Protein AF-A0A7Y6PXL8-F1 (afdb_monomer)

Secondary structure (DSSP, 8-state):
-------------PPP--EEEEGGG--S-S-GGGTT-HHHHHHHHT-EETTEES-SEEEEEEEEETTTTEEEE-S-TTS----BHHHHHHHHHHHHHH-S--STTSSEEEEEEEE-SBSSSSTT-B--HHHHHHHHHHHHHHHHHHHHHHHHHT-EEEEEEEES-HHHHHHHHTSHHHHTTTT-TTEEEEEEEEE-TTTSS----GGG--S--SEEEE-GGG--HHHHHHHHHTTPEEEEEESS--HHHHHHHHHH--SEEEES-HHHHHHHHT-

Mean predicted aligned error: 4.85 Å

Solvent-accessible surface area (backbone atoms only — not comparable to full-atom values): 14747 Å² total; per-residue (Å²): 140,83,86,82,80,80,78,78,78,79,76,67,81,76,72,62,74,46,44,38,27,20,29,43,24,18,34,82,49,75,48,79,95,46,40,40,33,68,74,36,34,56,53,37,73,67,35,62,51,98,87,37,33,50,33,24,28,36,28,43,33,35,25,37,38,58,91,76,74,42,56,21,21,23,83,61,82,93,58,73,78,82,45,36,30,54,59,54,24,41,56,54,8,51,50,35,49,72,41,97,60,70,15,52,82,73,68,47,34,36,37,36,40,33,46,52,60,40,26,48,84,69,83,83,39,63,62,52,76,68,51,34,48,53,44,30,51,50,56,50,48,26,49,53,41,32,51,53,15,22,56,71,58,69,45,36,36,36,44,32,41,32,29,51,32,43,69,45,59,50,40,31,66,68,35,74,70,50,66,69,49,79,78,43,92,52,51,46,77,39,36,25,42,34,47,48,72,82,89,40,100,62,56,53,55,78,85,61,45,90,52,87,57,45,26,39,34,35,38,56,95,71,67,43,71,69,55,51,56,50,39,52,73,71,64,31,43,37,31,37,43,39,65,66,84,44,72,64,44,50,51,35,41,68,72,64,53,34,57,29,35,32,18,10,47,42,66,61,51,49,57,60,58,79,105

Nearest PDB structures (foldseek):
  5dez-assembly2_B  TM=4.667E-01  e=6.952E-01  Autographa californica nucleopolyhedrovirus
  5ibx-assembly2_B  TM=3.515E-01  e=2.314E-01  Streptococcus pneumoniae D39
  2x2g-assembly1_A  TM=3.869E-01  e=4.978E+00  Trypanosoma brucei brucei
  3qst-assembly1_A-2  TM=4.341E-01  e=7.465E+00  Trichomonas vaginalis
  4o53-assembly1_A-2  TM=3.051E-01  e=5.275E+00  Trichomonas vaginalis

Structure (mmCIF, N/CA/C/O backbone):
data_AF-A0A7Y6PXL8-F1
#
_entry.id   AF-A0A7Y6PXL8-F1
#
loop_
_atom_site.group_PDB
_atom_site.id
_atom_site.type_symbol
_atom_site.label_atom_id
_atom_site.label_alt_id
_atom_site.label_comp_id
_atom_site.label_asym_id
_atom_site.label_entity_id
_atom_site.label_seq_id
_atom_site.pdbx_PDB_ins_code
_atom_site.Cartn_x
_atom_site.Cartn_y
_atom_site.Cartn_z
_atom_site.occupancy
_atom_site.B_iso_or_equiv
_atom_site.auth_seq_id
_atom_site.auth_comp_id
_atom_site.auth_asym_id
_atom_site.auth_atom_id
_atom_site.pdbx_PDB_model_num
ATOM 1 N N . MET A 1 1 ? -62.006 5.606 10.809 1.00 40.75 1 MET A N 1
ATOM 2 C CA . MET A 1 1 ? -60.855 6.513 10.615 1.00 40.75 1 MET A CA 1
ATOM 3 C C . MET A 1 1 ? -59.584 5.711 10.841 1.00 40.75 1 MET A C 1
ATOM 5 O O . MET A 1 1 ? -59.347 5.295 11.965 1.00 40.75 1 MET A O 1
ATOM 9 N N . ARG A 1 2 ? -58.829 5.404 9.782 1.00 44.31 2 ARG A N 1
ATOM 10 C CA . ARG A 1 2 ? -57.488 4.805 9.874 1.00 44.31 2 ARG A CA 1
ATOM 11 C C . ARG A 1 2 ? -56.507 5.860 9.379 1.00 44.31 2 ARG A C 1
ATOM 13 O O . ARG A 1 2 ? -56.594 6.262 8.225 1.00 44.31 2 ARG A O 1
ATOM 20 N N . ALA A 1 3 ? -55.660 6.350 10.276 1.00 50.03 3 ALA A N 1
ATOM 21 C CA . ALA A 1 3 ? -54.567 7.243 9.935 1.00 50.03 3 ALA A CA 1
ATOM 22 C C . ALA A 1 3 ? -53.412 6.386 9.405 1.00 50.03 3 ALA A C 1
ATOM 24 O O . ALA A 1 3 ? -52.816 5.618 10.157 1.00 50.03 3 ALA A O 1
ATOM 25 N N . SER A 1 4 ? -53.141 6.480 8.105 1.00 54.88 4 SER A N 1
ATOM 26 C CA . SER A 1 4 ? -51.911 5.959 7.517 1.00 54.88 4 SER A CA 1
ATOM 27 C C . SER A 1 4 ? -50.788 6.933 7.857 1.00 54.88 4 SER A C 1
ATOM 29 O O . SER A 1 4 ? -50.752 8.046 7.337 1.00 54.88 4 SER A O 1
ATOM 31 N N . ILE A 1 5 ? -49.905 6.533 8.768 1.00 56.75 5 ILE A N 1
ATOM 32 C CA . ILE A 1 5 ? -48.665 7.250 9.059 1.00 56.75 5 ILE A CA 1
ATOM 33 C C . ILE A 1 5 ? -47.706 6.943 7.905 1.00 56.75 5 ILE A C 1
ATOM 35 O O . ILE A 1 5 ? -47.228 5.818 7.774 1.00 56.75 5 ILE A O 1
ATOM 39 N N . LEU A 1 6 ? -47.477 7.931 7.038 1.00 59.47 6 LEU A N 1
ATOM 40 C CA . LEU A 1 6 ? -46.379 7.915 6.077 1.00 59.47 6 LEU A CA 1
ATOM 41 C C . LEU A 1 6 ? -45.072 8.032 6.878 1.00 59.47 6 LEU A C 1
ATOM 43 O O . LEU A 1 6 ? -44.741 9.111 7.366 1.00 59.47 6 LEU A O 1
ATOM 47 N N . LEU A 1 7 ? -44.340 6.929 7.037 1.00 59.72 7 LEU A N 1
ATOM 48 C CA . LEU A 1 7 ? -42.925 6.992 7.392 1.00 59.72 7 LEU A CA 1
ATOM 49 C C . LEU A 1 7 ? -42.174 7.509 6.160 1.00 59.72 7 LEU A C 1
ATOM 51 O O . LEU A 1 7 ? -41.884 6.755 5.235 1.00 59.72 7 LEU A O 1
ATOM 55 N N . LEU A 1 8 ? -41.890 8.812 6.138 1.00 58.38 8 LEU A N 1
ATOM 56 C CA . LEU A 1 8 ? -40.797 9.342 5.334 1.00 58.38 8 LEU A CA 1
ATOM 57 C C . LEU A 1 8 ? -39.509 8.751 5.908 1.00 58.38 8 LEU A C 1
ATOM 59 O O . LEU A 1 8 ? -39.010 9.214 6.932 1.00 58.38 8 LEU A O 1
ATOM 63 N N . ALA A 1 9 ? -39.010 7.693 5.273 1.00 59.28 9 ALA A N 1
ATOM 64 C CA . ALA A 1 9 ? -37.637 7.265 5.450 1.00 59.28 9 ALA A CA 1
ATOM 65 C C . ALA A 1 9 ? -36.755 8.418 4.961 1.00 59.28 9 ALA A C 1
ATOM 67 O O . ALA A 1 9 ? -36.614 8.645 3.760 1.00 59.28 9 ALA A O 1
ATOM 68 N N . LEU A 1 10 ? -36.233 9.195 5.908 1.00 55.53 10 LEU A N 1
ATOM 69 C CA . LEU A 1 10 ? -35.081 10.051 5.686 1.00 55.53 10 LEU A CA 1
ATOM 70 C C . LEU A 1 10 ? -33.924 9.103 5.377 1.00 55.53 10 LEU A C 1
ATOM 72 O O . LEU A 1 10 ? -33.233 8.649 6.283 1.00 55.53 10 LEU A O 1
ATOM 76 N N . VAL A 1 11 ? -33.774 8.744 4.104 1.00 57.66 11 VAL A N 1
ATOM 77 C CA . VAL A 1 11 ? -32.527 8.179 3.601 1.00 57.66 11 VAL A CA 1
ATOM 78 C C . VAL A 1 11 ? -31.545 9.340 3.667 1.00 57.66 11 VAL A C 1
ATOM 80 O O . VAL A 1 11 ? -31.459 10.150 2.747 1.00 57.66 11 VAL A O 1
ATOM 83 N N . ALA A 1 12 ? -30.923 9.520 4.831 1.00 61.91 12 ALA A N 1
ATOM 84 C CA . ALA A 1 12 ? -29.717 10.315 4.907 1.00 61.91 12 ALA A CA 1
ATOM 85 C C . ALA A 1 12 ? -28.747 9.647 3.932 1.00 61.91 12 ALA A C 1
ATOM 87 O O . ALA A 1 12 ? -28.533 8.440 4.033 1.00 61.91 12 ALA A O 1
ATOM 88 N N . CYS A 1 13 ? -28.259 10.387 2.937 1.00 73.06 13 CYS A N 1
ATOM 89 C CA . CYS A 1 13 ? -27.145 9.900 2.140 1.00 73.06 13 CYS A CA 1
ATOM 90 C C . CYS A 1 13 ? -26.006 9.649 3.127 1.00 73.06 13 CYS A C 1
ATOM 92 O O . CYS A 1 13 ? -25.482 10.602 3.706 1.00 73.06 13 CYS A O 1
ATOM 94 N N . GLU A 1 14 ? -25.706 8.379 3.395 1.00 83.44 14 GLU A N 1
ATOM 95 C CA . GLU A 1 14 ? -24.529 8.024 4.172 1.00 83.44 14 GLU A CA 1
ATOM 96 C C . GLU A 1 14 ? -23.317 8.486 3.366 1.00 83.44 14 GLU A C 1
ATOM 98 O O . GLU A 1 14 ? -23.201 8.199 2.174 1.00 83.44 14 GLU A O 1
ATOM 103 N N . ARG A 1 15 ? -22.461 9.291 3.998 1.00 87.69 15 ARG A N 1
ATOM 104 C CA . ARG A 1 15 ? -21.201 9.719 3.394 1.00 87.69 15 ARG A CA 1
ATOM 105 C C . ARG A 1 15 ? -20.333 8.477 3.140 1.00 87.69 15 ARG A C 1
ATOM 107 O O . ARG A 1 15 ? -20.367 7.556 3.961 1.00 87.69 15 ARG A O 1
ATOM 114 N N . PRO A 1 16 ? -19.518 8.453 2.070 1.00 93.06 16 PRO A N 1
ATOM 115 C CA . PRO A 1 16 ? -18.533 7.397 1.884 1.00 93.06 16 PRO A CA 1
ATOM 116 C C . PRO A 1 16 ? -17.623 7.260 3.107 1.00 93.06 16 PRO A C 1
ATOM 118 O O . PRO A 1 16 ? -17.138 8.250 3.653 1.00 93.06 16 PRO A O 1
ATOM 121 N N . SER A 1 17 ? -17.375 6.023 3.524 1.00 96.00 17 SER A N 1
ATOM 122 C CA . SER A 1 17 ? -16.522 5.704 4.671 1.00 96.00 17 SER A CA 1
ATOM 123 C C . SER A 1 17 ? -15.354 4.814 4.228 1.00 96.00 17 SER A C 1
ATOM 125 O O . SER A 1 17 ? -15.309 3.640 4.618 1.00 96.00 17 SER A O 1
ATOM 127 N N . PRO A 1 18 ? -14.420 5.337 3.405 1.00 98.06 18 PRO A N 1
ATOM 128 C CA . PRO A 1 18 ? -13.263 4.571 2.957 1.00 98.06 18 PRO A CA 1
ATOM 129 C C . PRO A 1 18 ? -12.406 4.113 4.142 1.00 98.06 18 PRO A C 1
ATOM 131 O O . PRO A 1 18 ? -12.369 4.750 5.203 1.00 98.06 18 PRO A O 1
ATOM 134 N N . ARG A 1 19 ? -11.674 3.015 3.952 1.00 98.62 19 ARG A N 1
ATOM 135 C CA . ARG A 1 19 ? -10.604 2.610 4.870 1.00 98.62 19 ARG A CA 1
ATOM 136 C C . ARG A 1 19 ? -9.454 3.609 4.761 1.00 98.62 19 ARG A C 1
ATOM 138 O O . ARG A 1 19 ? -9.035 3.944 3.657 1.00 98.62 19 ARG A O 1
ATOM 145 N N . VAL A 1 20 ? -8.952 4.082 5.899 1.00 98.62 20 VAL A N 1
ATOM 146 C CA . VAL A 1 20 ? -7.865 5.072 5.946 1.00 98.62 20 VAL A CA 1
ATOM 147 C C . VAL A 1 20 ? -6.536 4.341 6.048 1.00 98.62 20 VAL A C 1
ATOM 149 O O . VAL A 1 20 ? -6.223 3.774 7.096 1.00 98.62 20 VAL A O 1
ATOM 152 N N . ILE A 1 21 ? -5.764 4.352 4.970 1.00 98.75 21 ILE A N 1
ATOM 153 C CA . ILE A 1 21 ? -4.449 3.724 4.886 1.00 98.75 21 ILE A CA 1
ATOM 154 C C . ILE A 1 21 ? -3.377 4.795 5.039 1.00 98.75 21 ILE A C 1
ATOM 156 O O . ILE A 1 21 ? -3.484 5.891 4.485 1.00 98.75 21 ILE A O 1
ATOM 160 N N . CYS A 1 22 ? -2.356 4.481 5.827 1.00 98.56 22 CYS A N 1
ATOM 161 C CA . CYS A 1 22 ? -1.250 5.389 6.034 1.00 98.56 22 CYS A CA 1
ATOM 162 C C . CYS A 1 22 ? -0.277 5.376 4.860 1.00 98.56 22 CYS A C 1
ATOM 164 O O . CYS A 1 22 ? 0.444 4.396 4.712 1.00 98.56 22 CYS A O 1
ATOM 166 N N . HIS A 1 23 ? -0.277 6.443 4.063 1.00 97.88 23 HIS A N 1
ATOM 167 C CA . HIS A 1 23 ? 0.560 6.573 2.866 1.00 97.88 23 HIS A CA 1
ATOM 168 C C . HIS A 1 23 ? 2.029 6.789 3.246 1.00 97.88 23 HIS A C 1
ATOM 170 O O . HIS A 1 23 ? 2.303 7.558 4.179 1.00 97.88 23 HIS A O 1
ATOM 176 N N . ASN A 1 24 ? 2.943 6.084 2.576 1.00 96.38 24 ASN A N 1
ATOM 177 C CA . ASN A 1 24 ? 4.400 6.109 2.799 1.00 96.38 24 ASN A CA 1
ATOM 178 C C . ASN A 1 24 ? 4.809 5.988 4.283 1.00 96.38 24 ASN A C 1
ATOM 180 O O . ASN A 1 24 ? 5.693 6.695 4.784 1.00 96.38 24 ASN A O 1
ATOM 184 N N . ALA A 1 25 ? 4.061 5.181 5.045 1.00 97.19 25 ALA A N 1
ATOM 185 C CA . ALA A 1 25 ? 4.168 5.055 6.500 1.00 97.19 25 ALA A CA 1
ATOM 186 C C . ALA A 1 25 ? 4.083 6.369 7.319 1.00 97.19 25 ALA A C 1
ATOM 188 O O . ALA A 1 25 ? 4.393 6.376 8.517 1.00 97.19 25 ALA A O 1
ATOM 189 N N . ASN A 1 26 ? 3.622 7.476 6.730 1.00 97.12 26 ASN A N 1
ATOM 190 C CA . ASN A 1 26 ? 3.704 8.814 7.311 1.00 97.12 26 ASN A CA 1
ATOM 191 C C . ASN A 1 26 ? 2.346 9.516 7.417 1.00 97.12 26 ASN A C 1
ATOM 193 O O . ASN A 1 26 ? 1.992 10.372 6.618 1.00 97.12 26 ASN A O 1
ATOM 197 N N . CYS A 1 27 ? 1.620 9.244 8.501 1.00 96.94 27 CYS A N 1
ATOM 198 C CA . CYS A 1 27 ? 0.329 9.869 8.823 1.00 96.94 27 CYS A CA 1
ATOM 199 C C . CYS A 1 27 ? 0.427 11.041 9.795 1.00 96.94 27 CYS A C 1
ATOM 201 O O . CYS A 1 27 ? -0.582 11.486 10.360 1.00 96.94 27 CYS A O 1
ATOM 203 N N . ILE A 1 28 ? 1.650 11.479 10.074 1.00 93.81 28 ILE A N 1
ATOM 204 C CA . ILE A 1 28 ? 1.922 12.512 11.068 1.00 93.81 28 ILE A CA 1
ATOM 205 C C . ILE A 1 28 ? 1.837 13.886 10.425 1.00 93.81 28 ILE A C 1
ATOM 207 O O . ILE A 1 28 ? 1.263 14.807 11.013 1.00 93.81 28 ILE A O 1
ATOM 211 N N . ALA A 1 29 ? 2.409 14.020 9.230 1.00 89.25 29 ALA A N 1
ATOM 212 C CA . ALA A 1 29 ? 2.390 15.245 8.453 1.00 89.25 29 ALA A CA 1
ATOM 213 C C . ALA A 1 29 ? 2.694 14.958 6.973 1.00 89.25 29 ALA A C 1
ATOM 215 O O . ALA A 1 29 ? 3.493 14.069 6.690 1.00 89.25 29 ALA A O 1
ATOM 216 N N . PRO A 1 30 ? 2.162 15.762 6.038 1.00 90.12 30 PRO A N 1
ATOM 217 C CA . PRO A 1 30 ? 2.492 15.660 4.618 1.00 90.12 30 PRO A CA 1
ATOM 218 C C . PRO A 1 30 ? 3.892 16.242 4.344 1.00 90.12 30 PRO A C 1
ATOM 220 O O . PRO A 1 30 ? 4.034 17.401 3.951 1.00 90.12 30 PRO A O 1
ATOM 223 N N . SER A 1 31 ? 4.941 15.465 4.623 1.00 91.25 31 SER A N 1
ATOM 224 C CA . SER A 1 31 ? 6.356 15.850 4.480 1.00 91.25 31 SER A CA 1
ATOM 225 C C . SER A 1 31 ? 7.148 14.678 3.916 1.00 91.25 31 SER A C 1
ATOM 227 O O . SER A 1 31 ? 7.326 13.686 4.613 1.00 91.25 31 SER A O 1
ATOM 229 N N . ALA A 1 32 ? 7.616 14.807 2.673 1.00 89.19 32 ALA A N 1
ATOM 230 C CA . ALA A 1 32 ? 8.260 13.717 1.939 1.00 89.19 32 ALA A CA 1
ATOM 231 C C . ALA A 1 32 ? 9.583 13.304 2.598 1.00 89.19 32 ALA A C 1
ATOM 233 O O . ALA A 1 32 ? 9.953 12.141 2.612 1.00 89.19 32 ALA A O 1
ATOM 234 N N . GLU A 1 33 ? 10.240 14.239 3.288 1.00 89.94 33 GLU A N 1
ATOM 235 C CA . GLU A 1 33 ? 11.486 13.999 4.020 1.00 89.94 33 GLU A CA 1
ATOM 236 C C . GLU A 1 33 ? 11.328 13.039 5.213 1.00 89.94 33 GLU A C 1
ATOM 238 O O . GLU A 1 33 ? 12.308 12.689 5.875 1.00 89.94 33 GLU A O 1
ATOM 243 N N . ARG A 1 34 ? 10.085 12.689 5.556 1.00 90.81 34 ARG A N 1
ATOM 244 C CA . ARG A 1 34 ? 9.724 11.797 6.662 1.00 90.81 34 ARG A CA 1
ATOM 245 C C . ARG A 1 34 ? 9.212 10.440 6.191 1.00 90.81 34 ARG A C 1
ATOM 247 O O . ARG A 1 34 ? 9.089 9.546 7.037 1.00 90.81 34 ARG A O 1
ATOM 254 N N . ASP A 1 35 ? 8.894 10.327 4.909 1.00 93.69 35 ASP A N 1
ATOM 255 C CA . ASP A 1 35 ? 8.328 9.131 4.303 1.00 93.69 35 ASP A CA 1
ATOM 256 C C . ASP A 1 35 ? 9.281 7.943 4.478 1.00 93.69 35 ASP A C 1
ATOM 258 O O . ASP A 1 35 ? 10.503 8.101 4.543 1.00 93.69 35 ASP A O 1
ATOM 262 N N . ASP A 1 36 ? 8.691 6.766 4.681 1.00 93.75 36 ASP A N 1
ATOM 263 C CA . ASP A 1 36 ? 9.377 5.481 4.857 1.00 93.75 36 ASP A CA 1
ATOM 264 C C . ASP A 1 36 ? 10.569 5.488 5.820 1.00 93.75 36 ASP A C 1
ATOM 266 O O . ASP A 1 36 ? 11.631 4.910 5.583 1.00 93.75 36 ASP A O 1
ATOM 270 N N . SER A 1 37 ? 10.379 6.109 6.982 1.00 95.31 37 SER A N 1
ATOM 271 C CA . SER A 1 37 ? 11.336 6.028 8.082 1.00 95.31 37 SER A CA 1
ATOM 272 C C . SER A 1 37 ? 10.748 5.272 9.270 1.00 95.31 37 SER A C 1
ATOM 274 O O . SER A 1 37 ? 9.589 5.458 9.641 1.00 95.31 37 SER A O 1
ATOM 276 N N . LEU A 1 38 ? 11.558 4.424 9.915 1.00 96.44 38 LEU A N 1
ATOM 277 C CA . LEU A 1 38 ? 11.100 3.614 11.055 1.00 96.44 38 LEU A CA 1
ATOM 278 C C . LEU A 1 38 ? 10.485 4.451 12.194 1.00 96.44 38 LEU A C 1
ATOM 280 O O . LEU A 1 38 ? 9.422 4.071 12.683 1.00 96.44 38 LEU A O 1
ATOM 284 N N . PRO A 1 39 ? 11.064 5.604 12.605 1.00 96.38 39 PRO A N 1
ATOM 285 C CA . PRO A 1 39 ? 10.451 6.420 13.650 1.00 96.38 39 PRO A CA 1
ATOM 286 C C . PRO A 1 39 ? 9.061 6.938 13.269 1.00 96.38 39 PRO A C 1
ATOM 288 O O . PRO A 1 39 ? 8.198 7.061 14.134 1.00 96.38 39 PRO A O 1
ATOM 291 N N . VAL A 1 40 ? 8.847 7.253 11.990 1.00 96.88 40 VAL A N 1
ATOM 292 C CA . VAL A 1 40 ? 7.578 7.794 11.494 1.00 96.88 40 VAL A CA 1
ATOM 293 C C . VAL A 1 40 ? 6.550 6.682 11.319 1.00 96.88 40 VAL A C 1
ATOM 295 O O . VAL A 1 40 ? 5.402 6.883 11.704 1.00 96.88 40 VAL A O 1
ATOM 298 N N . LEU A 1 41 ? 6.965 5.496 10.867 1.00 98.25 41 LEU A N 1
ATOM 299 C CA . LEU A 1 41 ? 6.132 4.293 10.861 1.00 98.25 41 LEU A CA 1
ATOM 300 C C . LEU A 1 41 ? 5.592 3.983 12.266 1.00 98.25 41 LEU A C 1
ATOM 302 O O . LEU A 1 41 ? 4.381 3.855 12.448 1.00 98.25 41 LEU A O 1
ATOM 306 N N . ASP A 1 42 ? 6.472 3.926 13.270 1.00 98.44 42 ASP A N 1
ATOM 307 C CA . ASP A 1 42 ? 6.082 3.652 14.659 1.00 98.44 42 ASP A CA 1
ATOM 308 C C . ASP A 1 42 ? 5.128 4.723 15.209 1.00 98.44 42 ASP A C 1
ATOM 310 O O . ASP A 1 42 ? 4.135 4.405 15.873 1.00 98.44 42 ASP A O 1
ATOM 314 N N . GLU A 1 43 ? 5.402 6.001 14.919 1.00 98.19 43 GLU A N 1
ATOM 315 C CA . GLU A 1 43 ? 4.544 7.117 15.325 1.00 98.19 43 GLU A CA 1
ATOM 316 C C . GLU A 1 43 ? 3.158 7.017 14.666 1.00 98.19 43 GLU A C 1
ATOM 318 O O . GLU A 1 43 ? 2.142 7.168 15.350 1.00 98.19 43 GLU A O 1
ATOM 323 N N . SER A 1 44 ? 3.106 6.707 13.365 1.00 98.56 44 SER A N 1
ATOM 324 C CA . SER A 1 44 ? 1.877 6.554 12.579 1.00 98.56 44 SER A CA 1
ATOM 325 C C . SER A 1 44 ? 1.003 5.406 13.083 1.00 98.56 44 SER A C 1
ATOM 327 O O . SER A 1 44 ? -0.202 5.590 13.275 1.00 98.56 44 SER A O 1
ATOM 329 N N . LEU A 1 45 ? 1.598 4.241 13.363 1.00 98.62 45 LEU A N 1
ATOM 330 C CA . LEU A 1 45 ? 0.892 3.072 13.906 1.00 98.62 45 LEU A CA 1
ATOM 331 C C . LEU A 1 45 ? 0.334 3.324 15.317 1.00 98.62 45 LEU A C 1
ATOM 333 O O . LEU A 1 45 ? -0.673 2.733 15.709 1.00 98.62 45 LEU A O 1
ATOM 337 N N . ALA A 1 46 ? 0.956 4.217 16.090 1.00 98.25 46 ALA A N 1
ATOM 338 C CA . ALA A 1 46 ? 0.502 4.586 17.431 1.00 98.25 46 ALA A CA 1
ATOM 339 C C . ALA A 1 46 ? -0.620 5.645 17.446 1.00 98.25 46 ALA A C 1
ATOM 341 O O . ALA A 1 46 ? -1.165 5.958 18.513 1.00 98.25 46 ALA A O 1
ATOM 342 N N . LEU A 1 47 ? -0.978 6.226 16.295 1.00 98.25 47 LEU A N 1
ATOM 343 C CA . LEU A 1 47 ? -1.992 7.274 16.228 1.00 98.25 47 LEU A CA 1
ATOM 344 C C . LEU A 1 47 ? -3.376 6.761 16.629 1.00 98.25 47 LEU A C 1
ATOM 346 O O . LEU A 1 47 ? -3.832 5.701 16.206 1.00 98.25 47 LEU A O 1
ATOM 350 N N . THR A 1 48 ? -4.104 7.589 17.382 1.00 98.19 48 THR A N 1
ATOM 351 C CA . THR A 1 48 ? -5.482 7.294 17.791 1.00 98.19 48 THR A CA 1
ATOM 352 C C . THR A 1 48 ? -6.462 8.436 17.516 1.00 98.19 48 THR A C 1
ATOM 354 O O . THR A 1 48 ? -6.105 9.624 17.466 1.00 98.19 48 THR A O 1
ATOM 357 N N . TYR A 1 49 ? -7.734 8.072 17.362 1.00 97.44 49 TYR A N 1
ATOM 358 C CA . TYR A 1 49 ? -8.887 8.962 17.270 1.00 97.44 49 TYR A CA 1
ATOM 359 C C . TYR A 1 49 ? -9.975 8.473 18.227 1.00 97.44 49 TYR A C 1
ATOM 361 O O . TYR A 1 49 ? -10.382 7.320 18.162 1.00 97.44 49 TYR A O 1
ATOM 369 N N . GLY A 1 50 ? -10.407 9.304 19.179 1.00 96.00 50 GLY A N 1
ATOM 370 C CA . GLY A 1 50 ? -11.417 8.885 20.164 1.00 96.00 50 GLY A CA 1
ATOM 371 C C . GLY A 1 50 ? -11.037 7.638 20.987 1.00 96.00 50 GLY A C 1
ATOM 372 O O . GLY A 1 50 ? -11.923 6.940 21.466 1.00 96.00 50 GLY A O 1
ATOM 373 N N . GLY A 1 51 ? -9.739 7.339 21.134 1.00 96.69 51 GLY A N 1
ATOM 374 C CA . GLY A 1 51 ? -9.237 6.142 21.825 1.00 96.69 51 GLY A CA 1
ATOM 375 C C . GLY A 1 51 ? -9.162 4.868 20.971 1.00 96.69 51 GLY A C 1
ATOM 376 O O . GLY A 1 51 ? -8.776 3.827 21.494 1.00 96.69 51 GLY A O 1
ATOM 377 N N . LEU A 1 52 ? -9.504 4.935 19.683 1.00 97.62 52 LEU A N 1
ATOM 378 C CA . LEU A 1 52 ? -9.351 3.844 18.713 1.00 97.62 52 LEU A CA 1
ATOM 379 C C . LEU A 1 52 ? -8.155 4.105 17.786 1.00 97.62 52 LEU A C 1
ATOM 381 O O . LEU A 1 52 ? -7.787 5.273 17.637 1.00 97.62 52 LEU A O 1
ATOM 385 N N . PRO A 1 53 ? -7.564 3.075 17.147 1.00 98.31 53 PRO A N 1
ATOM 386 C CA . PRO A 1 53 ? -6.533 3.273 16.124 1.00 98.31 53 PRO A CA 1
ATOM 387 C C . PRO A 1 53 ? -7.013 4.246 15.053 1.00 98.31 53 PRO A C 1
ATOM 389 O O . PRO A 1 53 ? -8.150 4.145 14.604 1.00 98.31 53 PRO A O 1
ATOM 392 N N . LEU A 1 54 ? -6.185 5.212 14.663 1.00 98.19 54 LEU A N 1
ATOM 393 C CA . LEU A 1 54 ? -6.591 6.226 13.686 1.00 98.19 54 LEU A CA 1
ATOM 394 C C . LEU A 1 54 ? -6.768 5.630 12.279 1.00 98.19 54 LEU A C 1
ATOM 396 O O . LEU A 1 54 ? -7.690 6.016 11.549 1.00 98.19 54 LEU A O 1
ATOM 400 N N . VAL A 1 55 ? -5.876 4.710 11.921 1.00 98.44 55 VAL A N 1
ATOM 401 C CA . VAL A 1 55 ? -5.763 4.105 10.593 1.00 98.44 55 VAL A CA 1
ATOM 402 C C . VAL A 1 55 ? -6.354 2.696 10.565 1.00 98.44 55 VAL A C 1
ATOM 404 O O . VAL A 1 55 ? -6.549 2.043 11.592 1.00 98.44 55 VAL A O 1
ATOM 407 N N . ASP A 1 56 ? -6.674 2.245 9.362 1.00 98.81 56 ASP A N 1
ATOM 408 C CA . ASP A 1 56 ? -7.082 0.880 9.043 1.00 98.81 56 ASP A CA 1
ATOM 409 C C . ASP A 1 56 ? -5.898 0.030 8.555 1.00 98.81 56 ASP A C 1
ATOM 411 O O . ASP A 1 56 ? -5.973 -1.199 8.563 1.00 98.81 56 ASP A O 1
ATOM 415 N N . GLY A 1 57 ? -4.805 0.679 8.155 1.00 98.69 57 GLY A N 1
ATOM 416 C CA . GLY A 1 57 ? -3.624 0.029 7.620 1.00 98.69 57 GLY A CA 1
ATOM 417 C C . GLY A 1 57 ? -2.486 0.996 7.330 1.00 98.69 57 GLY A C 1
ATOM 418 O O . GLY A 1 57 ? -2.582 2.194 7.612 1.00 98.69 57 GLY A O 1
ATOM 419 N N . VAL A 1 58 ? -1.423 0.467 6.737 1.00 98.88 58 VAL A N 1
ATOM 420 C CA . VAL A 1 58 ? -0.224 1.207 6.334 1.00 98.88 58 VAL A CA 1
ATOM 421 C C . VAL A 1 58 ? 0.250 0.738 4.967 1.00 98.88 58 VAL A C 1
ATOM 423 O O . VAL A 1 58 ? 0.093 -0.430 4.621 1.00 98.88 58 VAL A O 1
ATOM 426 N N . GLU A 1 59 ? 0.821 1.646 4.203 1.00 98.69 59 GLU A N 1
ATOM 427 C CA . GLU A 1 59 ? 1.600 1.357 3.013 1.00 98.69 59 GLU A CA 1
ATOM 428 C C . GLU A 1 59 ? 3.092 1.376 3.348 1.00 98.69 59 GLU A C 1
ATOM 430 O O . GLU A 1 59 ? 3.546 2.215 4.129 1.00 98.69 59 GLU A O 1
ATOM 435 N N . LEU A 1 60 ? 3.834 0.438 2.761 1.00 98.50 60 LEU A N 1
ATOM 436 C CA . LEU A 1 60 ? 5.285 0.370 2.800 1.00 98.50 60 LEU A CA 1
ATOM 437 C C . LEU A 1 60 ? 5.830 0.391 1.374 1.00 98.50 60 LEU A C 1
ATOM 439 O O . LEU A 1 60 ? 5.527 -0.515 0.588 1.00 98.50 60 LEU A O 1
ATOM 443 N N . ASP A 1 61 ? 6.706 1.347 1.087 1.00 97.19 61 ASP A N 1
ATOM 444 C CA . ASP A 1 61 ? 7.443 1.355 -0.166 1.00 97.19 61 ASP A CA 1
ATOM 445 C C . ASP A 1 61 ? 8.606 0.373 -0.151 1.00 97.19 61 ASP A C 1
ATOM 447 O O . ASP A 1 61 ? 9.461 0.365 0.743 1.00 97.19 61 ASP A O 1
ATOM 451 N N . THR A 1 62 ? 8.662 -0.454 -1.189 1.00 97.56 62 THR A N 1
ATOM 452 C CA . THR A 1 62 ? 9.773 -1.363 -1.442 1.00 97.56 62 THR A CA 1
ATOM 453 C C . THR A 1 62 ? 10.545 -0.897 -2.667 1.00 97.56 62 THR A C 1
ATOM 455 O O . THR A 1 62 ? 10.041 -0.873 -3.793 1.00 97.56 62 THR A O 1
ATOM 458 N N . PHE A 1 63 ? 11.798 -0.504 -2.433 1.00 96.06 63 PHE A N 1
ATOM 459 C CA . PHE A 1 63 ? 12.708 -0.039 -3.473 1.00 96.06 63 PHE A CA 1
ATOM 460 C C . PHE A 1 63 ? 13.840 -1.045 -3.673 1.00 96.06 63 PHE A C 1
ATOM 462 O O . PHE A 1 63 ? 14.640 -1.305 -2.768 1.00 96.06 63 PHE A O 1
ATOM 469 N N . TRP A 1 64 ? 13.980 -1.594 -4.881 1.00 96.50 64 TRP A N 1
ATOM 470 C CA . TRP A 1 64 ? 15.119 -2.449 -5.208 1.00 96.50 64 TRP A CA 1
ATOM 471 C C . TRP A 1 64 ? 16.334 -1.620 -5.629 1.00 96.50 64 TRP A C 1
ATOM 473 O O . TRP A 1 64 ? 16.449 -1.187 -6.775 1.00 96.50 64 TRP A O 1
ATOM 483 N N . PHE A 1 65 ? 17.300 -1.439 -4.731 1.00 94.88 65 PHE A N 1
ATOM 484 C CA . PHE A 1 65 ? 18.523 -0.712 -5.042 1.00 94.88 65 PHE A CA 1
ATOM 485 C C . PHE A 1 65 ? 19.481 -1.577 -5.868 1.00 94.88 65 PHE A C 1
ATOM 487 O O . PHE A 1 65 ? 20.234 -2.410 -5.347 1.00 94.88 65 PHE A O 1
ATOM 494 N N . GLY A 1 66 ? 19.457 -1.375 -7.187 1.00 91.88 66 GLY A N 1
ATOM 495 C CA . GLY A 1 66 ? 20.123 -2.246 -8.155 1.00 91.88 66 GLY A CA 1
ATOM 496 C C . GLY A 1 66 ? 21.642 -2.328 -7.989 1.00 91.88 66 GLY A C 1
ATOM 497 O O . GLY A 1 66 ? 22.216 -3.389 -8.230 1.00 91.88 66 GLY A O 1
ATOM 498 N N . ALA A 1 67 ? 22.286 -1.245 -7.540 1.00 91.31 67 ALA A N 1
ATOM 499 C CA . ALA A 1 67 ? 23.738 -1.185 -7.349 1.00 91.31 67 ALA A CA 1
ATOM 500 C C . ALA A 1 67 ? 24.234 -2.099 -6.216 1.00 91.31 67 ALA A C 1
ATOM 502 O O . ALA A 1 67 ? 25.319 -2.670 -6.317 1.00 91.31 67 ALA A O 1
ATOM 503 N N . GLU A 1 68 ? 23.431 -2.266 -5.163 1.00 93.44 68 GLU A N 1
ATOM 504 C CA . GLU A 1 68 ? 23.776 -3.089 -3.998 1.00 93.44 68 GLU A CA 1
ATOM 505 C C . GLU A 1 68 ? 23.016 -4.418 -3.952 1.00 93.44 68 GLU A C 1
ATOM 507 O O . GLU A 1 68 ? 23.315 -5.261 -3.110 1.00 93.44 68 GLU A O 1
ATOM 512 N N . SER A 1 69 ? 22.062 -4.632 -4.866 1.00 94.94 69 SER A N 1
ATOM 513 C CA . SER A 1 69 ? 21.167 -5.798 -4.860 1.00 94.94 69 SER A CA 1
ATOM 514 C C . SER A 1 69 ? 20.442 -5.959 -3.519 1.00 94.94 69 SER A C 1
ATOM 516 O O . SER A 1 69 ? 20.435 -7.036 -2.920 1.00 94.94 69 SER A O 1
ATOM 518 N N . ARG A 1 70 ? 19.865 -4.856 -3.029 1.00 96.31 70 ARG A N 1
ATOM 519 C CA . ARG A 1 70 ? 19.159 -4.779 -1.744 1.00 96.31 70 ARG A CA 1
ATOM 520 C C . ARG A 1 70 ? 17.742 -4.264 -1.940 1.00 96.31 70 ARG A C 1
ATOM 522 O O . ARG A 1 70 ? 17.508 -3.402 -2.775 1.00 96.31 70 ARG A O 1
ATOM 529 N N . CYS A 1 71 ? 16.831 -4.761 -1.116 1.00 97.38 71 CYS A N 1
ATOM 530 C CA . CYS A 1 71 ? 15.462 -4.275 -1.030 1.00 97.38 71 CYS A CA 1
ATOM 531 C C . CYS A 1 71 ? 15.330 -3.339 0.174 1.00 97.38 71 CYS A C 1
ATOM 533 O O . CYS A 1 71 ? 15.556 -3.756 1.318 1.00 97.38 71 CYS A O 1
ATOM 535 N N . LEU A 1 72 ? 15.032 -2.077 -0.097 1.00 97.50 72 LEU A N 1
ATOM 536 C CA . LEU A 1 72 ? 15.001 -0.989 0.869 1.00 97.50 72 LEU A CA 1
ATOM 537 C C . LEU A 1 72 ? 13.561 -0.620 1.219 1.00 97.50 72 LEU A C 1
ATOM 539 O O . LEU A 1 72 ? 12.663 -0.816 0.404 1.00 97.50 72 LEU A O 1
ATOM 543 N N . PHE A 1 73 ? 13.376 -0.106 2.432 1.00 97.25 73 PHE A N 1
ATOM 544 C CA . PHE A 1 73 ? 12.172 0.617 2.832 1.00 97.25 73 PHE A CA 1
ATOM 545 C C . PHE A 1 73 ? 12.395 2.089 2.493 1.00 97.25 73 PHE A C 1
ATOM 547 O O . PHE A 1 73 ? 13.166 2.740 3.198 1.00 97.25 73 PHE A O 1
ATOM 554 N N . ALA A 1 74 ? 11.862 2.543 1.360 1.00 95.06 74 ALA A N 1
ATOM 555 C CA . ALA A 1 74 ? 12.121 3.885 0.845 1.00 95.06 74 ALA A CA 1
ATOM 556 C C . ALA A 1 74 ? 11.186 4.240 -0.320 1.00 95.06 74 ALA A C 1
ATOM 558 O O . ALA A 1 74 ? 11.155 3.503 -1.308 1.00 95.06 74 ALA A O 1
ATOM 559 N N . HIS A 1 75 ? 10.550 5.409 -0.253 1.00 91.12 75 HIS A N 1
ATOM 560 C CA . HIS A 1 75 ? 9.869 6.030 -1.387 1.00 91.12 75 HIS A CA 1
ATOM 561 C C . HIS A 1 75 ? 10.868 6.399 -2.500 1.00 91.12 75 HIS A C 1
ATOM 563 O O . HIS A 1 75 ? 10.708 5.999 -3.655 1.00 91.12 75 HIS A O 1
ATOM 569 N N . ASP A 1 76 ? 11.947 7.098 -2.122 1.00 86.06 76 ASP A N 1
ATOM 570 C CA . ASP A 1 76 ? 13.000 7.616 -3.002 1.00 86.06 76 ASP A CA 1
ATOM 571 C C . ASP A 1 76 ? 14.415 7.281 -2.468 1.00 86.06 76 ASP A C 1
ATOM 573 O O . ASP A 1 76 ? 14.612 6.983 -1.288 1.00 86.06 76 ASP A O 1
ATOM 577 N N . LEU A 1 77 ? 15.444 7.330 -3.327 1.00 85.12 77 LEU A N 1
ATOM 578 C CA . LEU A 1 77 ? 16.842 7.037 -2.937 1.00 85.12 77 LEU A CA 1
ATOM 579 C C . LEU A 1 77 ? 17.636 8.246 -2.413 1.00 85.12 77 LEU A C 1
ATOM 581 O O . LEU A 1 77 ? 18.815 8.106 -2.076 1.00 85.12 77 LEU A O 1
ATOM 585 N N . ASP A 1 78 ? 17.032 9.427 -2.350 1.00 77.62 78 ASP A N 1
ATOM 586 C CA . ASP A 1 78 ? 17.672 10.657 -1.870 1.00 77.62 78 ASP A CA 1
ATOM 587 C C . ASP A 1 78 ? 17.638 10.798 -0.331 1.00 77.62 78 ASP A C 1
ATOM 589 O O . ASP A 1 78 ? 18.125 11.791 0.227 1.00 77.62 78 ASP A O 1
ATOM 593 N N . HIS A 1 79 ? 17.106 9.789 0.368 1.00 71.56 79 HIS A N 1
ATOM 594 C CA . HIS A 1 79 ? 16.969 9.715 1.826 1.00 71.56 79 HIS A CA 1
ATOM 595 C C . HIS A 1 79 ? 17.691 8.487 2.429 1.00 71.56 79 HIS A C 1
ATOM 597 O O . HIS A 1 79 ? 18.717 8.026 1.920 1.00 71.56 79 HIS A O 1
ATOM 603 N N . ASP A 1 80 ? 17.240 8.008 3.595 1.00 75.31 80 ASP A N 1
ATOM 604 C CA . ASP A 1 80 ? 17.867 6.902 4.324 1.00 75.31 80 ASP A CA 1
ATOM 605 C C . ASP A 1 80 ? 17.753 5.568 3.566 1.00 75.31 80 ASP A C 1
ATOM 607 O O . ASP A 1 80 ? 16.723 4.909 3.563 1.00 75.31 80 ASP A O 1
ATOM 611 N N . THR A 1 81 ? 18.865 5.117 2.989 1.00 81.31 81 THR A N 1
ATOM 612 C CA . THR A 1 81 ? 18.979 3.825 2.288 1.00 81.31 81 THR A CA 1
ATOM 613 C C . THR A 1 81 ? 19.502 2.692 3.183 1.00 81.31 81 THR A C 1
ATOM 615 O O . THR A 1 81 ? 19.887 1.610 2.716 1.00 81.31 81 THR A O 1
ATOM 618 N N . SER A 1 82 ? 19.573 2.915 4.499 1.00 86.12 82 SER A N 1
ATOM 619 C CA . SER A 1 82 ? 20.097 1.921 5.439 1.00 86.12 82 SER A CA 1
ATOM 620 C C . SER A 1 82 ? 19.064 0.860 5.824 1.00 86.12 82 SER A C 1
ATOM 622 O O . SER A 1 82 ? 19.446 -0.283 6.095 1.00 86.12 82 SER A O 1
ATOM 624 N N . THR A 1 83 ? 17.773 1.192 5.772 1.00 95.06 83 THR A N 1
ATOM 625 C CA . THR A 1 83 ? 16.688 0.322 6.241 1.00 95.06 83 THR A CA 1
ATOM 626 C C . THR A 1 83 ? 16.213 -0.633 5.145 1.00 95.06 83 THR A C 1
ATOM 628 O O . THR A 1 83 ? 15.925 -0.225 4.023 1.00 95.06 83 THR A O 1
ATOM 631 N N . SER A 1 84 ? 16.126 -1.931 5.453 1.00 97.44 84 SER A N 1
ATOM 632 C CA . SER A 1 84 ? 15.520 -2.907 4.540 1.00 97.44 84 SER A CA 1
ATOM 633 C C . SER A 1 84 ? 14.002 -2.971 4.709 1.00 97.44 84 SER A C 1
ATOM 635 O O . SER A 1 84 ? 13.489 -2.805 5.816 1.00 97.44 84 SER A O 1
ATOM 637 N N . ALA A 1 85 ? 13.289 -3.312 3.634 1.00 98.00 85 ALA A N 1
ATOM 638 C CA . ALA A 1 85 ? 11.831 -3.482 3.655 1.00 98.00 85 ALA A CA 1
ATOM 639 C C . ALA A 1 85 ? 11.359 -4.478 4.732 1.00 98.00 85 ALA A C 1
ATOM 641 O O . ALA A 1 85 ? 10.385 -4.238 5.439 1.00 98.00 85 ALA A O 1
ATOM 642 N N . VAL A 1 86 ? 12.096 -5.578 4.925 1.00 98.44 86 VAL A N 1
ATOM 643 C CA . VAL A 1 86 ? 11.775 -6.596 5.941 1.00 98.44 86 VAL A CA 1
ATOM 644 C C . VAL A 1 86 ? 11.922 -6.059 7.371 1.00 98.44 86 VAL A C 1
ATOM 646 O O . VAL A 1 86 ? 11.183 -6.483 8.256 1.00 98.44 86 VAL A O 1
ATOM 649 N N . VAL A 1 87 ? 12.835 -5.111 7.619 1.00 98.56 87 VAL A N 1
ATOM 650 C CA . VAL A 1 87 ? 12.942 -4.461 8.937 1.00 98.56 87 VAL A CA 1
ATOM 651 C C . VAL A 1 87 ? 11.714 -3.589 9.198 1.00 98.56 87 VAL A C 1
ATOM 653 O O . VAL A 1 87 ? 11.131 -3.698 10.270 1.00 98.56 87 VAL A O 1
ATOM 656 N N . ALA A 1 88 ? 11.251 -2.805 8.223 1.00 98.50 88 ALA A N 1
ATOM 657 C CA . ALA A 1 88 ? 10.004 -2.046 8.364 1.00 98.50 88 ALA A CA 1
ATOM 658 C C . ALA A 1 88 ? 8.784 -2.964 8.561 1.00 98.50 88 ALA A C 1
ATOM 660 O O . ALA A 1 88 ? 7.965 -2.745 9.454 1.00 98.50 88 ALA A O 1
ATOM 661 N N . ALA A 1 89 ? 8.718 -4.068 7.813 1.00 98.88 89 ALA A N 1
ATOM 662 C CA . ALA A 1 89 ? 7.700 -5.100 7.996 1.00 98.88 89 ALA A CA 1
ATOM 663 C C . ALA A 1 89 ? 7.699 -5.680 9.422 1.00 98.88 89 ALA A C 1
ATOM 665 O O . ALA A 1 89 ? 6.633 -5.966 9.968 1.00 98.88 89 ALA A O 1
ATOM 666 N N . GLN A 1 90 ? 8.874 -5.821 10.050 1.00 98.88 90 GLN A N 1
ATOM 667 C CA . GLN A 1 90 ? 8.982 -6.290 11.432 1.00 98.88 90 GLN A CA 1
ATOM 668 C C . GLN A 1 90 ? 8.346 -5.307 12.423 1.00 98.88 90 GLN A C 1
ATOM 670 O O . GLN A 1 90 ? 7.686 -5.751 13.355 1.00 98.88 90 GLN A O 1
ATOM 675 N N . HIS A 1 91 ? 8.462 -3.994 12.205 1.00 98.75 91 HIS A N 1
ATOM 676 C CA . HIS A 1 91 ? 7.791 -2.994 13.047 1.00 98.75 91 HIS A CA 1
ATOM 677 C C . HIS A 1 91 ? 6.261 -3.102 12.949 1.00 98.75 91 HIS A C 1
ATOM 679 O O . HIS A 1 91 ? 5.562 -3.072 13.966 1.00 98.75 91 HIS A O 1
ATOM 685 N N . VAL A 1 92 ? 5.727 -3.332 11.742 1.00 98.81 92 VAL A N 1
ATOM 686 C CA . VAL A 1 92 ? 4.294 -3.619 11.555 1.00 98.81 92 VAL A CA 1
ATOM 687 C C . VAL A 1 92 ? 3.903 -4.923 12.258 1.00 98.81 92 VAL A C 1
ATOM 689 O O . VAL A 1 92 ? 2.900 -4.968 12.971 1.00 98.81 92 VAL A O 1
ATOM 692 N N . ALA A 1 93 ? 4.703 -5.981 12.112 1.00 98.88 93 ALA A N 1
ATOM 693 C CA . ALA A 1 93 ? 4.461 -7.268 12.761 1.00 98.88 93 ALA A CA 1
ATOM 694 C C . A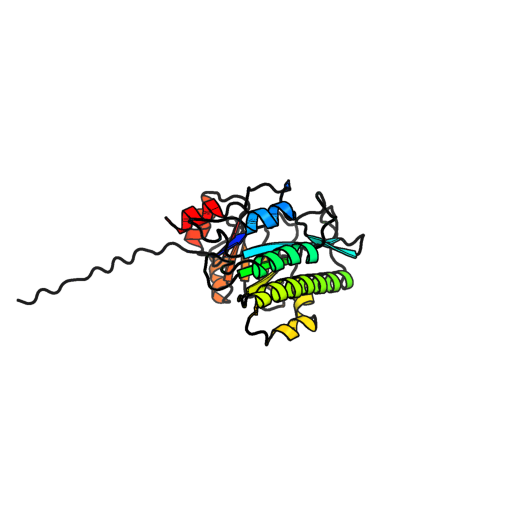LA A 1 93 ? 4.452 -7.157 14.298 1.00 98.88 93 ALA A C 1
ATOM 696 O O . ALA A 1 93 ? 3.564 -7.712 14.952 1.00 98.88 93 ALA A O 1
ATOM 697 N N . ASP A 1 94 ? 5.392 -6.405 14.871 1.00 98.81 94 ASP A N 1
ATOM 698 C CA . ASP A 1 94 ? 5.490 -6.154 16.310 1.00 98.81 94 ASP A CA 1
ATOM 699 C C . ASP A 1 94 ? 4.291 -5.340 16.816 1.00 98.81 94 ASP A C 1
ATOM 701 O O . ASP A 1 94 ? 3.716 -5.655 17.866 1.00 98.81 94 ASP A O 1
ATOM 705 N N . HIS A 1 95 ? 3.846 -4.341 16.046 1.00 98.56 95 HIS A N 1
ATOM 706 C CA . HIS A 1 95 ? 2.619 -3.606 16.342 1.00 98.56 95 HIS A CA 1
ATOM 707 C C . HIS A 1 95 ? 1.414 -4.554 16.401 1.00 98.56 95 HIS A C 1
ATOM 709 O O . HIS A 1 95 ? 0.736 -4.612 17.430 1.00 98.56 95 HIS A O 1
ATOM 715 N N . LEU A 1 96 ? 1.200 -5.359 15.354 1.00 98.75 96 LEU A N 1
ATOM 716 C CA . LEU A 1 96 ? 0.108 -6.336 15.277 1.00 98.75 96 LEU A CA 1
ATOM 717 C C . LEU A 1 96 ? 0.133 -7.330 16.448 1.00 98.75 96 LEU A C 1
ATOM 719 O O . LEU A 1 96 ? -0.909 -7.624 17.033 1.00 98.75 96 LEU A O 1
ATOM 723 N N . ALA A 1 97 ? 1.314 -7.803 16.846 1.00 98.62 97 ALA A N 1
ATOM 724 C CA . ALA A 1 97 ? 1.470 -8.732 17.963 1.00 98.62 97 ALA A CA 1
ATOM 725 C C . ALA A 1 97 ? 1.230 -8.089 19.349 1.00 98.62 97 ALA A C 1
ATOM 727 O O . ALA A 1 97 ? 0.940 -8.793 20.329 1.00 98.62 97 ALA A O 1
ATOM 728 N N . SER A 1 98 ? 1.353 -6.762 19.457 1.00 98.06 98 SER A N 1
ATOM 729 C CA . SER A 1 98 ? 1.253 -6.024 20.725 1.00 98.06 98 SER A CA 1
ATOM 730 C C . SER A 1 98 ? -0.134 -5.440 21.018 1.00 98.06 98 SER A C 1
ATOM 732 O O . SER A 1 98 ? -0.431 -5.160 22.181 1.00 98.06 98 SER A O 1
ATOM 734 N N . THR A 1 99 ? -0.997 -5.304 20.008 1.00 97.00 99 THR A N 1
ATOM 735 C CA . THR A 1 99 ? -2.339 -4.713 20.136 1.00 97.00 99 THR A CA 1
ATOM 736 C C . THR A 1 99 ? -3.458 -5.745 19.983 1.00 97.00 99 THR A C 1
ATOM 738 O O . THR A 1 99 ? -3.357 -6.682 19.195 1.00 97.00 99 THR A O 1
ATOM 741 N N . ASP A 1 100 ? -4.563 -5.551 20.707 1.00 96.69 100 ASP A N 1
ATOM 742 C CA . ASP A 1 100 ? -5.799 -6.329 20.525 1.00 96.69 100 ASP A CA 1
ATOM 743 C C . ASP A 1 100 ? -6.705 -5.734 19.434 1.00 96.69 100 ASP A C 1
ATOM 745 O O . ASP A 1 100 ? -7.643 -6.383 18.976 1.00 96.69 100 ASP A O 1
ATOM 749 N N . ARG A 1 101 ? -6.444 -4.491 19.014 1.00 97.06 101 ARG A N 1
ATOM 75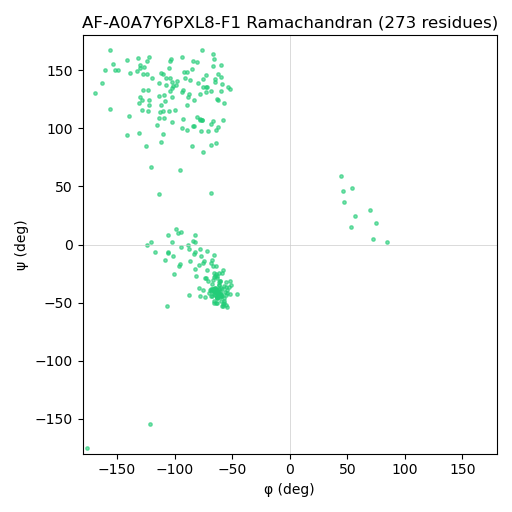0 C CA . ARG A 1 101 ? -7.211 -3.799 17.977 1.00 97.06 101 ARG A CA 1
ATOM 751 C C . ARG A 1 101 ? -6.252 -2.986 17.107 1.00 97.06 101 ARG A C 1
ATOM 753 O O . ARG A 1 101 ? -5.929 -1.864 17.487 1.00 97.06 101 ARG A O 1
ATOM 760 N N . PRO A 1 102 ? -5.778 -3.536 15.979 1.00 97.62 102 PRO A N 1
ATOM 761 C CA . PRO A 1 102 ? -4.799 -2.857 15.130 1.00 97.62 102 PRO A CA 1
ATOM 762 C C . PRO A 1 102 ? -5.425 -1.834 14.175 1.00 97.62 102 PRO A C 1
ATOM 764 O O . PRO A 1 102 ? -4.743 -0.924 13.727 1.00 97.62 102 PRO A O 1
ATOM 767 N N . ALA A 1 103 ? -6.723 -1.951 13.878 1.00 98.25 103 ALA A N 1
ATOM 768 C CA . ALA A 1 103 ? -7.411 -1.118 12.893 1.00 98.25 103 ALA A CA 1
ATOM 769 C C . ALA A 1 103 ? -8.662 -0.432 13.462 1.00 98.25 103 ALA A C 1
ATOM 771 O O . ALA A 1 103 ? -9.342 -0.963 14.354 1.00 98.25 103 ALA A O 1
ATOM 772 N N . TRP A 1 104 ? -9.014 0.721 12.886 1.00 98.00 104 TRP A N 1
ATOM 773 C CA . TRP A 1 104 ? -10.272 1.418 13.172 1.00 98.00 104 TRP A CA 1
ATOM 774 C C . TRP A 1 104 ? -11.491 0.528 12.890 1.00 98.00 104 TRP A C 1
ATOM 776 O O . TRP A 1 104 ? -12.335 0.349 13.777 1.00 98.00 104 TRP A O 1
ATOM 786 N N . ASN A 1 105 ? -11.540 -0.087 11.700 1.00 97.12 105 ASN A N 1
ATOM 787 C CA . ASN A 1 105 ? -12.650 -0.928 11.239 1.00 97.12 105 ASN A CA 1
ATOM 788 C C . ASN A 1 105 ? -12.966 -2.130 12.146 1.00 97.12 105 ASN A C 1
ATOM 790 O O . ASN A 1 105 ? -14.093 -2.612 12.131 1.00 97.12 105 ASN A O 1
ATOM 794 N N . GLY A 1 106 ? -12.007 -2.584 12.961 1.00 95.12 106 GLY A N 1
ATOM 795 C CA . GLY A 1 106 ? -12.193 -3.679 13.919 1.00 95.12 106 GLY A CA 1
ATOM 796 C C . GLY A 1 106 ? -12.311 -5.081 13.309 1.00 95.12 106 GLY A C 1
ATOM 797 O O . GLY A 1 106 ? -12.553 -6.028 14.050 1.00 95.12 106 GLY A O 1
ATOM 798 N N . GLU A 1 107 ? -12.136 -5.224 11.998 1.00 95.56 107 GLU A N 1
ATOM 799 C CA . GLU A 1 107 ? -12.241 -6.483 11.256 1.00 95.56 107 GLU A CA 1
ATOM 800 C C . GLU A 1 107 ? -10.865 -6.997 10.829 1.00 95.56 107 GLU A C 1
ATOM 802 O O . GLU A 1 107 ? -10.525 -8.146 11.107 1.00 95.56 107 GLU A O 1
ATOM 807 N N . ARG A 1 108 ? -10.069 -6.156 10.160 1.00 97.62 108 ARG A N 1
ATOM 808 C CA . ARG A 1 108 ? -8.750 -6.523 9.636 1.00 97.62 108 ARG A CA 1
ATOM 809 C C . ARG A 1 108 ? -7.818 -5.325 9.510 1.00 97.62 108 ARG A C 1
ATOM 811 O O . ARG A 1 108 ? -8.273 -4.189 9.362 1.00 97.62 108 ARG A O 1
ATOM 818 N N . PHE A 1 109 ? -6.521 -5.604 9.536 1.00 98.81 109 PHE A N 1
ATOM 819 C CA . PHE A 1 109 ? -5.483 -4.618 9.251 1.00 98.81 109 PHE A CA 1
ATOM 820 C C . PHE A 1 109 ? -4.999 -4.756 7.807 1.00 98.81 109 PHE A C 1
ATOM 822 O O . PHE A 1 109 ? -4.812 -5.872 7.318 1.00 98.81 109 PHE A O 1
ATOM 829 N N . TYR A 1 110 ? -4.806 -3.632 7.127 1.00 98.88 110 TYR A N 1
ATOM 830 C CA . TYR A 1 110 ? -4.344 -3.609 5.741 1.00 98.88 110 TYR A CA 1
ATOM 831 C C . TYR A 1 110 ? -2.859 -3.250 5.692 1.00 98.88 110 TYR A C 1
ATOM 833 O O . TYR A 1 110 ? -2.421 -2.309 6.354 1.00 98.88 110 TYR A O 1
ATOM 841 N N . VAL A 1 111 ? -2.087 -3.986 4.899 1.00 98.88 111 VAL A N 1
ATOM 842 C CA . VAL A 1 111 ? -0.710 -3.621 4.561 1.00 98.88 111 VAL A CA 1
ATOM 843 C C . VAL A 1 111 ? -0.603 -3.539 3.052 1.00 98.88 111 VAL A C 1
ATOM 845 O O . VAL A 1 111 ? -0.790 -4.543 2.370 1.00 98.88 111 VAL A O 1
ATOM 848 N N . LEU A 1 112 ? -0.338 -2.348 2.530 1.00 98.81 112 LEU A N 1
ATOM 849 C CA . LEU A 1 112 ? -0.032 -2.166 1.118 1.00 98.81 112 LEU A CA 1
ATOM 850 C C . LEU A 1 112 ? 1.486 -2.197 0.952 1.00 98.81 112 LEU A C 1
ATOM 852 O O . LEU A 1 112 ? 2.210 -1.580 1.722 1.00 98.81 112 LEU A O 1
ATOM 856 N N . VAL A 1 113 ? 1.967 -2.985 0.005 1.00 98.75 113 VAL A N 1
ATOM 857 C CA . VAL A 1 113 ? 3.383 -3.123 -0.322 1.00 98.75 113 VAL A CA 1
ATOM 858 C C . VAL A 1 113 ? 3.541 -2.584 -1.733 1.00 98.75 113 VAL A C 1
ATOM 860 O O . VAL A 1 113 ? 3.150 -3.261 -2.689 1.00 98.75 113 VAL A O 1
ATOM 863 N N . GLU A 1 114 ? 4.060 -1.367 -1.866 1.00 98.00 114 GLU A N 1
ATOM 864 C CA . GLU A 1 114 ? 4.324 -0.782 -3.178 1.00 98.00 114 GLU A CA 1
ATOM 865 C C . GLU A 1 114 ? 5.672 -1.286 -3.700 1.00 98.00 114 GLU A C 1
ATOM 867 O O . GLU A 1 114 ? 6.708 -1.169 -3.047 1.00 98.00 114 GLU A O 1
ATOM 872 N N . LEU A 1 115 ? 5.675 -1.876 -4.894 1.00 97.38 115 LEU A N 1
ATOM 873 C CA . LEU A 1 115 ? 6.894 -2.256 -5.595 1.00 97.38 115 LEU A CA 1
ATOM 874 C C . LEU A 1 115 ? 7.280 -1.122 -6.546 1.00 97.38 115 LEU A C 1
ATOM 876 O O . LEU A 1 115 ? 6.744 -1.038 -7.663 1.00 97.38 115 LEU A O 1
ATOM 880 N N . LYS A 1 116 ? 8.241 -0.287 -6.127 1.00 94.38 116 LYS A N 1
ATOM 881 C CA . LYS A 1 116 ? 8.746 0.827 -6.942 1.00 94.38 116 LYS A CA 1
ATOM 882 C C . LYS A 1 116 ? 9.319 0.311 -8.264 1.00 94.38 116 LYS A C 1
ATOM 884 O O . LYS A 1 116 ? 10.025 -0.699 -8.318 1.00 94.38 116 LYS A O 1
ATOM 889 N N . ALA A 1 117 ? 9.023 1.012 -9.357 1.00 91.75 117 ALA A N 1
ATOM 890 C CA . ALA A 1 117 ? 9.387 0.594 -10.715 1.00 91.75 117 ALA A CA 1
ATOM 891 C C . ALA A 1 117 ? 10.892 0.728 -11.022 1.00 91.75 117 ALA A C 1
ATOM 893 O O . ALA A 1 117 ? 11.446 -0.022 -11.844 1.00 91.75 117 ALA A O 1
ATOM 894 N N . ASN A 1 118 ? 11.550 1.685 -10.371 1.00 91.19 118 ASN A N 1
ATOM 895 C CA . ASN A 1 118 ? 12.932 2.069 -10.622 1.00 91.19 118 ASN A CA 1
ATOM 896 C C . ASN A 1 118 ? 13.920 1.345 -9.701 1.00 91.19 118 ASN A C 1
ATOM 898 O O . ASN A 1 118 ? 13.543 0.792 -8.673 1.00 91.19 118 ASN A O 1
ATOM 902 N N . VAL A 1 119 ? 15.197 1.331 -10.105 1.00 90.62 119 VAL A N 1
ATOM 903 C CA . VAL A 1 119 ? 16.281 0.677 -9.341 1.00 90.62 119 VAL A CA 1
ATOM 904 C C . VAL A 1 119 ? 17.458 1.591 -8.989 1.00 90.62 119 VAL A C 1
ATOM 906 O O . VAL A 1 119 ? 18.433 1.136 -8.382 1.00 90.62 119 VAL A O 1
ATOM 909 N N . ALA A 1 120 ? 17.406 2.857 -9.403 1.00 86.06 120 ALA A N 1
ATOM 910 C CA . ALA A 1 120 ? 18.416 3.877 -9.132 1.00 86.06 120 ALA A CA 1
ATOM 911 C C . ALA A 1 120 ? 17.809 5.291 -9.219 1.00 86.06 120 ALA A C 1
ATOM 913 O O . ALA A 1 120 ? 16.705 5.449 -9.741 1.00 86.06 120 ALA A O 1
ATOM 914 N N . ASP A 1 121 ? 18.567 6.279 -8.739 1.00 79.75 121 ASP A N 1
ATOM 915 C CA . ASP A 1 121 ? 18.351 7.717 -8.927 1.00 79.75 121 ASP A CA 1
ATOM 916 C C . ASP A 1 121 ? 19.454 8.255 -9.872 1.00 79.75 121 ASP A C 1
ATOM 918 O O . ASP A 1 121 ? 20.638 7.953 -9.646 1.00 79.75 121 ASP A O 1
ATOM 922 N N . PRO A 1 122 ? 19.119 8.991 -10.953 1.00 76.25 122 PRO A N 1
ATOM 923 C CA . PRO A 1 122 ? 17.768 9.354 -11.405 1.00 76.25 122 PRO A CA 1
ATOM 924 C C . PRO A 1 122 ? 16.923 8.158 -11.854 1.00 76.25 122 PRO A C 1
ATOM 926 O O . PRO A 1 122 ? 17.448 7.105 -12.208 1.00 76.25 122 PRO A O 1
ATOM 929 N N . TYR A 1 123 ? 15.598 8.344 -11.863 1.00 75.75 123 TYR A N 1
ATOM 930 C CA . TYR A 1 123 ? 14.575 7.360 -12.260 1.00 75.75 123 TYR A CA 1
ATOM 931 C C . TYR A 1 123 ? 14.561 7.009 -13.756 1.00 75.75 123 TYR A C 1
ATOM 933 O O . TYR A 1 123 ? 13.511 6.928 -14.392 1.00 75.75 123 TYR A O 1
ATOM 941 N N . ASP A 1 124 ? 15.733 6.782 -14.341 1.00 78.12 124 ASP A N 1
ATOM 942 C CA . ASP A 1 124 ? 15.918 6.321 -15.717 1.00 78.12 124 ASP A CA 1
ATOM 943 C C . ASP A 1 124 ? 16.342 4.843 -15.806 1.00 78.12 124 ASP A C 1
ATOM 945 O O . ASP A 1 124 ? 16.357 4.261 -16.894 1.00 78.12 124 ASP A O 1
ATOM 949 N N . SER A 1 125 ? 16.631 4.217 -14.662 1.00 83.62 125 SER A N 1
ATOM 950 C CA . SER A 1 125 ? 17.019 2.813 -14.565 1.00 83.62 125 SER A CA 1
ATOM 951 C C . SER A 1 125 ? 15.874 1.940 -14.054 1.00 83.62 125 SER A C 1
ATOM 953 O O . SER A 1 125 ? 15.242 2.239 -13.036 1.00 83.62 125 SER A O 1
ATOM 955 N N . PHE A 1 126 ? 15.645 0.825 -14.747 1.00 88.19 126 PHE A N 1
ATOM 956 C CA . PHE A 1 126 ? 14.580 -0.138 -14.471 1.00 88.19 126 PHE A CA 1
ATOM 957 C C . PHE A 1 126 ? 15.144 -1.535 -14.219 1.00 88.19 126 PHE A C 1
ATOM 959 O O . PHE A 1 126 ? 16.259 -1.870 -14.621 1.00 88.19 126 PHE A O 1
ATOM 966 N N . HIS A 1 127 ? 14.324 -2.377 -13.598 1.00 94.25 127 HIS A N 1
ATOM 967 C CA . HIS A 1 127 ? 14.677 -3.744 -13.250 1.00 94.25 127 HIS A CA 1
ATOM 968 C C . HIS A 1 127 ? 15.045 -4.608 -14.471 1.00 94.25 127 HIS A C 1
ATOM 970 O O . HIS A 1 127 ? 14.263 -4.735 -15.424 1.00 94.25 127 HIS A O 1
ATOM 976 N N . THR A 1 128 ? 16.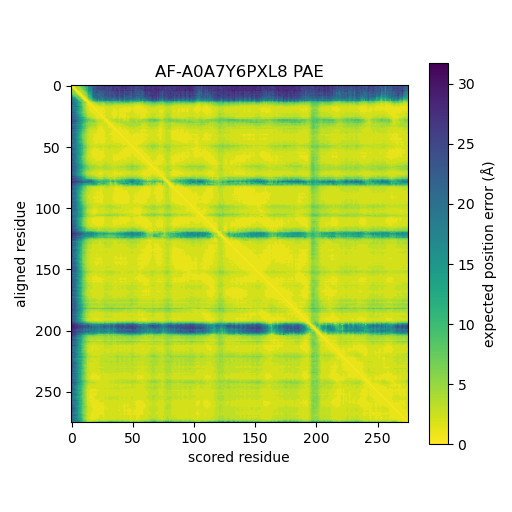163 -5.336 -14.392 1.00 95.94 128 THR A N 1
ATOM 977 C CA . THR A 1 128 ? 16.376 -6.537 -15.223 1.00 95.94 128 THR A CA 1
ATOM 978 C C . THR A 1 128 ? 15.383 -7.649 -14.837 1.00 95.94 128 THR A C 1
ATOM 980 O O . THR A 1 128 ? 14.775 -7.582 -13.765 1.00 95.94 128 THR A O 1
ATOM 983 N N . PRO A 1 129 ? 15.188 -8.698 -15.663 1.00 96.56 129 PRO A N 1
ATOM 984 C CA . PRO A 1 129 ? 14.370 -9.851 -15.275 1.00 96.56 129 PRO A CA 1
ATOM 985 C C . PRO A 1 129 ? 14.775 -10.468 -13.930 1.00 96.56 129 PRO A C 1
ATOM 987 O O . PRO A 1 129 ? 13.916 -10.758 -13.104 1.00 96.56 129 PRO A O 1
ATOM 990 N N . GLU A 1 130 ? 16.076 -10.606 -13.681 1.00 97.31 130 GLU A N 1
ATOM 991 C CA . GLU A 1 130 ? 16.605 -11.148 -12.429 1.00 97.31 130 GLU A CA 1
ATOM 992 C C . GLU A 1 130 ? 16.295 -10.226 -11.244 1.00 97.31 130 GLU A C 1
ATOM 994 O O . GLU A 1 130 ? 15.876 -10.699 -10.192 1.00 97.31 130 GLU A O 1
ATOM 999 N N . GLN A 1 131 ? 16.446 -8.909 -11.419 1.00 97.44 131 GLN A N 1
ATOM 1000 C CA . GLN A 1 131 ? 16.113 -7.934 -10.377 1.00 97.44 131 GLN A CA 1
ATOM 1001 C C . GLN A 1 131 ? 14.616 -7.929 -10.057 1.00 97.44 131 GLN A C 1
ATOM 1003 O O . GLN A 1 131 ? 14.261 -7.857 -8.886 1.00 97.44 131 GLN A O 1
ATOM 1008 N N . ARG A 1 132 ? 13.731 -8.068 -11.058 1.00 97.69 132 ARG A N 1
ATOM 1009 C CA . ARG A 1 132 ? 12.283 -8.202 -10.806 1.00 97.69 132 ARG A CA 1
ATOM 1010 C C . ARG A 1 132 ? 11.978 -9.423 -9.947 1.00 97.69 132 ARG A C 1
ATOM 1012 O O . ARG A 1 132 ? 11.193 -9.320 -9.012 1.00 97.69 132 ARG A O 1
ATOM 1019 N N . ALA A 1 133 ? 12.607 -10.561 -10.246 1.00 98.12 133 ALA A N 1
ATOM 1020 C CA . ALA A 1 133 ? 12.403 -11.786 -9.481 1.00 98.12 133 ALA A CA 1
ATOM 1021 C C . ALA A 1 133 ? 12.849 -11.619 -8.021 1.00 98.12 133 ALA A C 1
ATOM 1023 O O . ALA A 1 133 ? 12.148 -12.056 -7.114 1.00 98.12 133 ALA A O 1
ATOM 1024 N N . LEU A 1 134 ? 13.985 -10.954 -7.789 1.00 98.19 134 LEU A N 1
ATOM 1025 C CA . LEU A 1 134 ? 14.489 -10.675 -6.442 1.00 98.19 134 LEU A CA 1
ATOM 1026 C C . LEU A 1 134 ? 13.610 -9.675 -5.680 1.00 98.19 134 LEU A C 1
ATOM 1028 O O . LEU A 1 134 ? 13.353 -9.873 -4.495 1.00 98.19 134 LEU A O 1
ATOM 1032 N N . HIS A 1 135 ? 13.114 -8.635 -6.352 1.00 98.31 135 HIS A N 1
ATOM 1033 C CA . HIS A 1 135 ? 12.204 -7.669 -5.742 1.00 98.31 135 HIS A CA 1
ATOM 1034 C C . HIS A 1 135 ? 10.862 -8.322 -5.367 1.00 98.31 135 HIS A C 1
ATOM 1036 O O . HIS A 1 135 ? 10.366 -8.128 -4.261 1.00 98.31 135 HIS A O 1
ATOM 1042 N N . ALA A 1 136 ? 10.327 -9.189 -6.231 1.00 98.56 136 ALA A N 1
ATOM 1043 C CA . ALA A 1 136 ? 9.142 -9.987 -5.930 1.00 98.56 136 ALA A CA 1
ATOM 1044 C C . ALA A 1 136 ? 9.336 -10.900 -4.704 1.00 98.56 136 ALA A C 1
ATOM 1046 O O . ALA A 1 136 ? 8.452 -10.979 -3.856 1.00 98.56 136 ALA A O 1
ATOM 1047 N N . GLU A 1 137 ? 10.487 -11.570 -4.575 1.00 98.44 137 GLU A N 1
ATOM 1048 C CA . GLU A 1 137 ? 10.792 -12.365 -3.375 1.00 98.44 137 GLU A CA 1
ATOM 1049 C C . GLU A 1 137 ? 10.884 -11.490 -2.115 1.00 98.44 137 GLU A C 1
ATOM 1051 O O . GLU A 1 137 ? 10.361 -11.884 -1.076 1.00 98.44 137 GLU A O 1
ATOM 1056 N N . CYS A 1 138 ? 11.454 -10.282 -2.208 1.00 98.56 138 CYS A N 1
ATOM 1057 C CA . CYS A 1 138 ? 11.458 -9.334 -1.090 1.00 98.56 138 CYS A CA 1
ATOM 1058 C C . CYS A 1 138 ? 10.040 -8.944 -0.646 1.00 98.56 138 CYS A C 1
ATOM 1060 O O . CYS A 1 138 ? 9.745 -8.945 0.548 1.00 98.56 138 CYS A O 1
ATOM 1062 N N . ALA A 1 139 ? 9.143 -8.642 -1.588 1.00 98.62 139 ALA A N 1
ATOM 1063 C CA . ALA A 1 139 ? 7.758 -8.310 -1.262 1.00 98.62 139 ALA A CA 1
ATOM 1064 C C . ALA A 1 139 ? 7.044 -9.485 -0.556 1.00 98.62 139 ALA A C 1
ATOM 1066 O O . ALA A 1 139 ? 6.252 -9.284 0.365 1.00 98.62 139 ALA A O 1
ATOM 1067 N N . LEU A 1 140 ? 7.368 -10.730 -0.925 1.00 98.75 140 LEU A N 1
ATOM 1068 C CA . LEU A 1 140 ? 6.868 -11.919 -0.226 1.00 98.75 140 LEU A CA 1
ATOM 1069 C C . LEU A 1 140 ? 7.494 -12.105 1.164 1.00 98.75 140 LEU A C 1
ATOM 1071 O O . LEU A 1 140 ? 6.810 -12.583 2.067 1.00 98.75 140 LEU A O 1
ATOM 1075 N N . ASP A 1 141 ? 8.747 -11.692 1.372 1.00 98.75 141 ASP A N 1
ATOM 1076 C CA . ASP A 1 141 ? 9.365 -11.662 2.705 1.00 98.75 141 ASP A CA 1
ATOM 1077 C C . ASP A 1 141 ? 8.677 -10.641 3.626 1.00 98.75 141 ASP A C 1
ATOM 1079 O O . ASP A 1 141 ? 8.460 -10.924 4.805 1.00 98.75 141 ASP A O 1
ATOM 1083 N N . VAL A 1 142 ? 8.270 -9.483 3.091 1.00 98.81 142 VAL A N 1
ATOM 1084 C CA . VAL A 1 142 ? 7.438 -8.504 3.816 1.00 98.81 142 VAL A CA 1
ATOM 1085 C C . VAL A 1 142 ? 6.108 -9.136 4.237 1.00 98.81 142 VAL A C 1
ATOM 1087 O O . VAL A 1 142 ? 5.747 -9.061 5.415 1.00 98.81 142 VAL A O 1
ATOM 1090 N N . LEU A 1 143 ? 5.410 -9.812 3.314 1.00 98.75 143 LEU A N 1
ATOM 1091 C CA . LEU A 1 143 ? 4.160 -10.519 3.619 1.00 98.75 143 LEU A CA 1
ATOM 1092 C C . LEU A 1 143 ? 4.353 -11.557 4.727 1.00 98.75 143 LEU A C 1
ATOM 1094 O O . LEU A 1 143 ? 3.568 -11.575 5.675 1.00 98.75 143 LEU A O 1
ATOM 1098 N N . ASP A 1 144 ? 5.378 -12.408 4.633 1.00 98.62 144 ASP A N 1
ATOM 1099 C CA . ASP A 1 144 ? 5.633 -13.451 5.633 1.00 98.62 144 ASP A CA 1
ATOM 1100 C C . ASP A 1 144 ? 5.849 -12.871 7.031 1.00 98.62 144 ASP A C 1
ATOM 1102 O O . ASP A 1 144 ? 5.276 -13.369 8.007 1.00 98.62 144 ASP A O 1
ATOM 1106 N N . THR A 1 145 ? 6.634 -11.796 7.128 1.00 98.88 145 THR A N 1
ATOM 1107 C CA . THR A 1 145 ? 6.903 -11.112 8.396 1.00 98.88 145 THR A CA 1
ATOM 1108 C C . THR A 1 145 ? 5.626 -10.529 9.001 1.00 98.88 145 THR A C 1
ATOM 1110 O O . THR A 1 145 ? 5.313 -10.802 10.164 1.00 98.88 145 THR A O 1
ATOM 1113 N N . VAL A 1 146 ? 4.840 -9.782 8.218 1.00 98.75 146 VAL A N 1
ATOM 1114 C CA . VAL A 1 146 ? 3.580 -9.179 8.690 1.00 98.75 146 VAL A CA 1
ATOM 1115 C C . VAL A 1 146 ? 2.574 -10.255 9.102 1.00 98.75 146 VAL A C 1
ATOM 1117 O O . VAL A 1 146 ? 1.961 -10.159 10.169 1.00 98.75 146 VAL A O 1
ATOM 1120 N N . LEU A 1 147 ? 2.430 -11.311 8.298 1.00 98.69 147 LEU A N 1
ATOM 1121 C CA . LEU A 1 147 ? 1.521 -12.423 8.573 1.00 98.69 147 LEU A CA 1
ATOM 1122 C C . LEU A 1 147 ? 1.888 -13.155 9.867 1.00 98.69 147 LEU A C 1
ATOM 1124 O O . LEU A 1 147 ? 1.003 -13.538 10.635 1.00 98.69 147 LEU A O 1
ATOM 1128 N N . ALA A 1 148 ? 3.181 -13.332 10.147 1.00 98.56 148 ALA A N 1
ATOM 1129 C CA . ALA A 1 148 ? 3.633 -13.905 11.410 1.00 98.56 148 ALA A CA 1
ATOM 1130 C C . ALA A 1 148 ? 3.217 -13.039 12.616 1.00 98.56 148 ALA A C 1
ATOM 1132 O O . ALA A 1 148 ? 2.723 -13.578 13.611 1.00 98.56 148 ALA A O 1
ATOM 1133 N N . GLY A 1 149 ? 3.349 -11.712 12.511 1.00 98.56 149 GLY A N 1
ATOM 1134 C CA . GLY A 1 149 ? 2.896 -10.768 13.540 1.00 98.56 149 GLY A CA 1
ATOM 1135 C C . GLY A 1 149 ? 1.383 -10.798 13.756 1.00 98.56 149 GLY A C 1
ATOM 1136 O O . GLY A 1 149 ? 0.918 -10.913 14.892 1.00 98.56 149 GLY A O 1
ATOM 1137 N N . ALA A 1 150 ? 0.603 -10.795 12.671 1.00 98.62 150 ALA A N 1
ATOM 1138 C CA . ALA A 1 150 ? -0.856 -10.913 12.723 1.00 98.62 150 ALA A CA 1
ATOM 1139 C C . ALA A 1 150 ? -1.309 -12.193 13.446 1.00 98.62 150 ALA A C 1
ATOM 1141 O O . ALA A 1 150 ? -2.151 -12.157 14.351 1.00 98.62 150 ALA A O 1
ATOM 1142 N N . ARG A 1 151 ? -0.687 -13.330 13.109 1.00 98.50 151 ARG A N 1
ATOM 1143 C CA . ARG A 1 151 ? -0.984 -14.644 13.701 1.00 98.50 151 ARG A CA 1
ATOM 1144 C C . ARG A 1 151 ? -0.704 -14.723 15.193 1.00 98.50 151 ARG A C 1
ATOM 1146 O O . ARG A 1 151 ? -1.390 -15.471 15.886 1.00 98.50 151 ARG A O 1
ATOM 1153 N N . ALA A 1 152 ? 0.249 -13.946 15.710 1.00 98.12 152 ALA A N 1
ATOM 1154 C CA . ALA A 1 152 ? 0.564 -13.929 17.138 1.00 98.12 152 ALA A CA 1
ATOM 1155 C C . ALA A 1 152 ? -0.627 -13.485 18.010 1.00 98.12 152 ALA A C 1
ATOM 1157 O O . ALA A 1 152 ? -0.710 -13.866 19.180 1.00 98.12 152 ALA A O 1
ATOM 1158 N N . ARG A 1 153 ? -1.563 -12.714 17.439 1.00 97.56 153 ARG A N 1
ATOM 1159 C CA . ARG A 1 153 ? -2.793 -12.245 18.099 1.00 97.56 153 ARG A CA 1
ATOM 1160 C C . ARG A 1 153 ? -4.083 -12.698 17.412 1.00 97.56 153 ARG A C 1
ATOM 1162 O O . ARG A 1 153 ? -5.162 -12.373 17.896 1.00 97.56 153 ARG A O 1
ATOM 1169 N N . GLY A 1 154 ? -3.985 -13.490 16.344 1.00 98.00 154 GLY A N 1
ATOM 1170 C CA . GLY A 1 154 ? -5.143 -13.969 15.588 1.00 98.00 154 GLY A CA 1
ATOM 1171 C C . GLY A 1 154 ? -5.851 -12.868 14.797 1.00 98.00 154 GLY A C 1
ATOM 1172 O O . GLY A 1 154 ? -7.065 -12.943 14.615 1.00 98.00 154 GLY A O 1
ATOM 1173 N N . HIS A 1 155 ? -5.113 -11.844 14.359 1.00 98.38 155 HIS A N 1
ATOM 1174 C CA . HIS A 1 155 ? -5.656 -10.783 13.513 1.00 98.38 155 HIS A CA 1
ATOM 11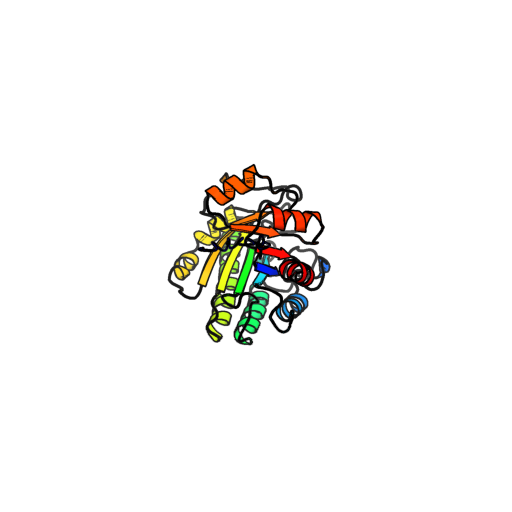75 C C . HIS A 1 155 ? -5.851 -11.275 12.083 1.00 98.38 155 HIS A C 1
ATOM 1177 O O . HIS A 1 155 ? -5.009 -11.992 11.546 1.00 98.38 155 HIS A O 1
ATOM 1183 N N . MET A 1 156 ? -6.935 -10.825 11.456 1.00 98.56 156 MET A N 1
ATOM 1184 C CA . MET A 1 156 ? -7.113 -10.931 10.011 1.00 98.56 156 MET A CA 1
ATOM 1185 C C . MET A 1 156 ? -6.321 -9.815 9.333 1.00 98.56 156 MET A C 1
ATOM 1187 O O . MET A 1 156 ? -6.358 -8.669 9.798 1.00 98.56 156 MET A O 1
ATOM 1191 N N . ILE A 1 157 ? -5.653 -10.123 8.223 1.00 98.75 157 ILE A N 1
ATOM 1192 C CA . ILE A 1 157 ? -4.961 -9.109 7.424 1.00 98.75 157 ILE A CA 1
ATOM 1193 C C . ILE A 1 157 ? -5.306 -9.198 5.942 1.00 98.75 157 ILE A C 1
ATOM 1195 O O . ILE A 1 157 ? -5.592 -10.272 5.414 1.00 98.75 157 ILE A O 1
ATOM 1199 N N . THR A 1 158 ? -5.224 -8.052 5.275 1.00 98.81 158 THR A N 1
ATOM 1200 C CA . THR A 1 158 ? -5.145 -7.970 3.816 1.00 98.81 158 THR A CA 1
ATOM 1201 C C . THR A 1 158 ? -3.781 -7.413 3.443 1.00 98.81 158 THR A C 1
ATOM 1203 O O . THR A 1 158 ? -3.401 -6.358 3.949 1.00 98.81 158 THR A O 1
ATOM 1206 N N . VAL A 1 159 ? -3.058 -8.104 2.561 1.00 98.81 159 VAL A N 1
ATOM 1207 C CA . VAL A 1 159 ? -1.809 -7.602 1.978 1.00 98.81 159 VAL A CA 1
ATOM 1208 C C . VAL A 1 159 ? -2.041 -7.274 0.508 1.00 98.81 159 VAL A C 1
ATOM 1210 O O . VAL A 1 159 ? -2.236 -8.175 -0.309 1.00 98.81 159 VAL A O 1
ATOM 1213 N N . GLY A 1 160 ? -2.058 -5.985 0.180 1.00 98.75 160 GLY A N 1
ATOM 1214 C CA . GLY A 1 160 ? -2.153 -5.512 -1.197 1.00 98.75 160 GLY A CA 1
ATOM 1215 C C . GLY A 1 160 ? -0.769 -5.275 -1.778 1.00 98.75 160 GLY A C 1
ATOM 1216 O O . GLY A 1 160 ? 0.064 -4.655 -1.131 1.00 98.75 160 GLY A O 1
ATOM 1217 N N . PHE A 1 161 ? -0.516 -5.763 -2.987 1.00 98.75 161 PHE A N 1
ATOM 1218 C CA . PHE A 1 161 ? 0.714 -5.489 -3.720 1.00 98.75 161 PHE A CA 1
ATOM 1219 C C . PHE A 1 161 ? 0.414 -4.492 -4.826 1.00 98.75 161 PHE A C 1
ATOM 1221 O O . PHE A 1 161 ? -0.349 -4.794 -5.747 1.00 98.75 161 PHE A O 1
ATOM 1228 N N . LEU A 1 162 ? 1.007 -3.314 -4.705 1.00 97.56 162 LEU A N 1
ATOM 1229 C CA . LEU A 1 162 ? 0.762 -2.154 -5.547 1.00 97.56 162 LEU A CA 1
ATOM 1230 C C . LEU A 1 162 ? 1.959 -1.930 -6.471 1.00 97.56 162 LEU A C 1
ATOM 1232 O O . LEU A 1 162 ? 3.104 -2.071 -6.045 1.00 97.56 162 LEU A O 1
ATOM 1236 N N . SER A 1 163 ? 1.727 -1.622 -7.749 1.00 95.62 163 SER A N 1
ATOM 1237 C CA . SER A 1 163 ? 2.811 -1.163 -8.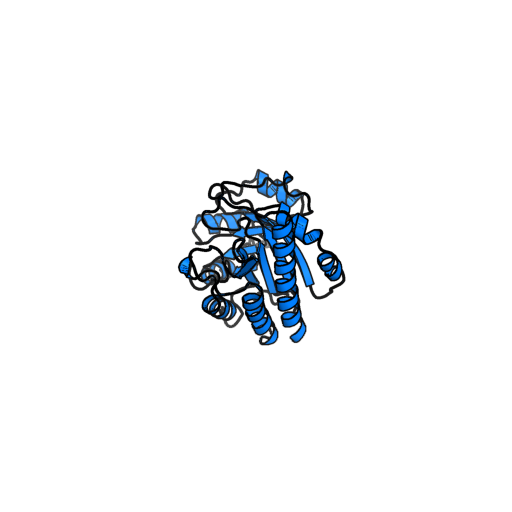625 1.00 95.62 163 SER A CA 1
ATOM 1238 C C . SER A 1 163 ? 2.309 -0.480 -9.895 1.00 95.62 163 SER A C 1
ATOM 1240 O O . SER A 1 163 ? 1.447 -1.005 -10.611 1.00 95.62 163 SER A O 1
ATOM 1242 N N . SER A 1 164 ? 2.977 0.613 -10.265 1.00 92.75 164 SER A N 1
ATOM 1243 C CA . SER A 1 164 ? 2.888 1.250 -11.587 1.00 92.75 164 SER A CA 1
ATOM 1244 C C . SER A 1 164 ? 3.691 0.519 -12.678 1.00 92.75 164 SER A C 1
ATOM 1246 O O . SER A 1 164 ? 3.635 0.884 -13.853 1.00 92.75 164 SER A O 1
ATOM 1248 N N . ALA A 1 165 ? 4.428 -0.545 -12.333 1.00 93.00 165 ALA A N 1
ATOM 1249 C CA . ALA A 1 165 ? 5.140 -1.401 -13.280 1.00 93.00 165 ALA A CA 1
ATOM 1250 C C . ALA A 1 165 ? 4.474 -2.790 -13.370 1.00 93.00 165 ALA A C 1
ATOM 1252 O O . ALA A 1 165 ? 4.837 -3.698 -12.616 1.00 93.00 165 ALA A O 1
ATOM 1253 N N . PRO A 1 166 ? 3.577 -3.033 -14.351 1.00 94.81 166 PRO A N 1
ATOM 1254 C CA . PRO A 1 166 ? 2.836 -4.296 -14.482 1.00 94.81 166 PRO A CA 1
ATOM 1255 C C . PRO A 1 166 ? 3.710 -5.560 -14.477 1.00 94.81 166 PRO A C 1
ATOM 1257 O O . PRO A 1 166 ? 3.313 -6.622 -13.996 1.00 94.81 166 PRO A O 1
ATOM 1260 N N . ALA A 1 167 ? 4.942 -5.450 -14.984 1.00 95.69 167 ALA A N 1
ATOM 1261 C CA . ALA A 1 167 ? 5.899 -6.548 -14.997 1.00 95.69 167 ALA A CA 1
ATOM 1262 C C . ALA A 1 167 ? 6.319 -7.023 -13.593 1.00 95.69 167 ALA A C 1
ATOM 1264 O O . ALA A 1 167 ? 6.689 -8.190 -13.472 1.00 95.69 167 ALA A O 1
ATOM 1265 N N . LEU A 1 168 ? 6.279 -6.164 -12.568 1.00 97.00 168 LEU A N 1
ATOM 1266 C CA . LEU A 1 168 ? 6.579 -6.533 -11.180 1.00 97.00 168 LEU A CA 1
ATOM 1267 C C . LEU A 1 168 ? 5.445 -7.365 -10.575 1.00 97.00 168 LEU A C 1
ATOM 1269 O O . LEU A 1 168 ? 5.715 -8.437 -10.037 1.00 97.00 168 LEU A O 1
ATOM 1273 N N . LEU A 1 169 ? 4.182 -6.963 -10.767 1.00 97.88 169 LEU A N 1
ATOM 1274 C CA . LEU A 1 169 ? 3.030 -7.760 -10.318 1.00 97.88 169 LEU A CA 1
ATOM 1275 C C . LEU A 1 169 ? 2.974 -9.122 -11.024 1.00 97.88 169 LEU A C 1
ATOM 1277 O O . LEU A 1 169 ? 2.748 -10.150 -10.388 1.00 97.88 169 LEU A O 1
ATOM 1281 N N . ARG A 1 170 ? 3.266 -9.165 -12.332 1.00 98.19 170 ARG A N 1
ATOM 1282 C CA . ARG A 1 170 ? 3.381 -10.431 -13.077 1.00 98.19 170 ARG A CA 1
ATOM 1283 C C . ARG A 1 170 ? 4.490 -11.334 -12.531 1.00 98.19 170 ARG A C 1
ATOM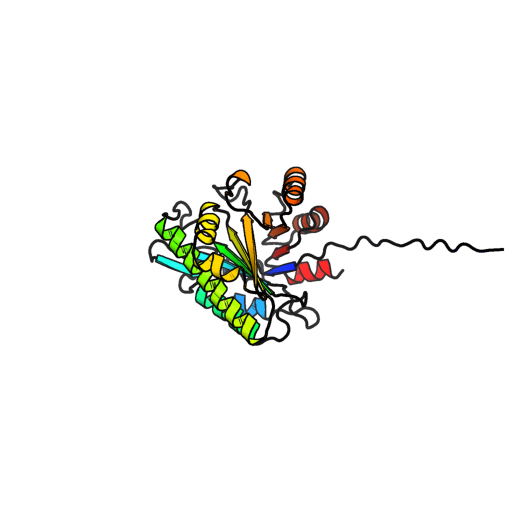 1285 O O . ARG A 1 170 ? 4.310 -12.547 -12.451 1.00 98.19 170 ARG A O 1
ATOM 1292 N N . GLU A 1 171 ? 5.638 -10.766 -12.174 1.00 98.38 171 GLU A N 1
ATOM 1293 C CA . GLU A 1 171 ? 6.750 -11.538 -11.612 1.00 98.38 171 GLU A CA 1
ATOM 1294 C C . GLU A 1 171 ? 6.413 -12.092 -10.219 1.00 98.38 171 GLU A C 1
ATOM 1296 O O . GLU A 1 171 ? 6.736 -13.249 -9.928 1.00 98.38 171 GLU A O 1
ATOM 1301 N N . LEU A 1 172 ? 5.710 -11.296 -9.403 1.00 98.50 172 LEU A N 1
ATOM 1302 C CA . LEU A 1 172 ? 5.218 -11.663 -8.076 1.00 98.50 172 LEU A CA 1
ATOM 1303 C C . LEU A 1 172 ? 4.287 -12.876 -8.124 1.00 98.50 172 LEU A C 1
ATOM 1305 O O . LEU A 1 172 ? 4.553 -13.874 -7.453 1.00 98.50 172 LEU A O 1
ATOM 1309 N N . VAL A 1 173 ? 3.247 -12.846 -8.964 1.00 98.31 173 VAL A N 1
ATOM 1310 C CA . VAL A 1 173 ? 2.303 -13.976 -9.073 1.00 98.31 173 VAL A CA 1
ATOM 1311 C C . VAL A 1 173 ? 2.950 -15.241 -9.635 1.00 98.31 173 VAL A C 1
ATOM 1313 O O . VAL A 1 173 ? 2.479 -16.349 -9.382 1.00 98.31 173 VAL A O 1
ATOM 1316 N N . ALA A 1 174 ? 4.039 -15.096 -10.395 1.00 98.12 174 ALA A N 1
ATOM 1317 C CA . ALA A 1 174 ? 4.784 -16.218 -10.950 1.00 98.12 174 ALA A CA 1
ATOM 1318 C C . ALA A 1 174 ? 5.683 -16.914 -9.912 1.00 98.12 174 ALA A C 1
ATOM 1320 O O . ALA A 1 174 ? 6.247 -17.973 -10.209 1.00 98.12 174 ALA A O 1
ATOM 1321 N N . ARG A 1 175 ? 5.862 -16.343 -8.710 1.00 97.75 175 ARG A N 1
ATOM 1322 C CA . ARG A 1 175 ? 6.670 -16.964 -7.652 1.00 97.75 175 ARG A CA 1
ATOM 1323 C C . ARG A 1 175 ? 5.938 -18.170 -7.055 1.00 97.75 175 ARG A C 1
ATOM 1325 O O . ARG A 1 175 ? 4.771 -18.049 -6.692 1.00 97.75 175 ARG A O 1
ATOM 1332 N N . PRO A 1 176 ? 6.608 -19.318 -6.834 1.00 96.81 176 PRO A N 1
ATOM 1333 C CA . PRO A 1 176 ? 5.979 -20.478 -6.196 1.00 96.81 176 PRO A CA 1
ATOM 1334 C C . PRO A 1 176 ? 5.355 -20.159 -4.829 1.00 96.81 176 PRO A C 1
ATOM 1336 O O . PRO A 1 176 ? 4.277 -20.662 -4.506 1.00 96.81 176 PRO A O 1
ATOM 1339 N N . ARG A 1 177 ? 6.007 -19.278 -4.054 1.00 96.12 177 ARG A N 1
ATOM 1340 C CA . ARG A 1 177 ? 5.525 -18.803 -2.750 1.00 96.12 177 ARG A CA 1
ATOM 1341 C C . ARG A 1 177 ? 4.182 -18.083 -2.834 1.00 96.12 177 ARG A C 1
ATOM 1343 O O . ARG A 1 177 ? 3.396 -18.237 -1.913 1.00 96.12 177 ARG A O 1
ATOM 1350 N N . TRP A 1 178 ? 3.865 -17.398 -3.936 1.00 97.38 178 TRP A N 1
ATOM 1351 C CA . TRP A 1 178 ? 2.556 -16.764 -4.118 1.00 97.38 178 TRP A CA 1
ATOM 1352 C C . TRP A 1 178 ? 1.423 -17.780 -3.928 1.00 97.38 178 TRP A C 1
ATOM 1354 O O . TRP A 1 178 ? 0.564 -17.608 -3.071 1.00 97.38 178 TRP A O 1
ATOM 1364 N N . SER A 1 179 ? 1.451 -18.900 -4.649 1.00 96.19 179 SER A N 1
ATOM 1365 C CA . SER A 1 179 ? 0.394 -19.921 -4.544 1.00 96.19 179 SER A CA 1
ATOM 1366 C C . SER A 1 179 ? 0.302 -20.600 -3.166 1.00 96.19 179 SER A C 1
ATOM 1368 O O . SER A 1 179 ? -0.730 -21.169 -2.821 1.00 96.19 179 SER A O 1
ATOM 1370 N N . ALA A 1 180 ? 1.350 -20.519 -2.336 1.00 95.31 180 ALA A N 1
ATOM 1371 C CA . ALA A 1 180 ? 1.348 -21.122 -1.002 1.00 95.31 180 ALA A CA 1
ATOM 1372 C C . ALA A 1 180 ? 0.352 -20.448 -0.038 1.00 95.31 180 ALA A C 1
ATOM 1374 O O . ALA A 1 180 ? -0.028 -21.051 0.967 1.00 95.31 180 ALA A O 1
ATOM 1375 N N . TYR A 1 181 ? -0.095 -19.227 -0.349 1.00 96.31 181 TYR A N 1
ATOM 1376 C CA . TYR A 1 181 ? -1.048 -18.477 0.470 1.00 96.31 181 TYR A CA 1
ATOM 1377 C C . TYR A 1 181 ? -2.510 -18.642 0.036 1.00 96.31 181 TYR A C 1
ATOM 1379 O O . TYR A 1 181 ? -3.387 -18.120 0.718 1.00 96.31 181 TYR A O 1
ATOM 1387 N N . ASP A 1 182 ? -2.813 -19.384 -1.037 1.00 94.44 182 ASP A N 1
ATOM 1388 C CA . ASP A 1 182 ? -4.197 -19.587 -1.518 1.00 94.44 182 ASP A CA 1
ATOM 1389 C C . ASP A 1 182 ? -5.107 -20.232 -0.455 1.00 94.44 182 ASP A C 1
ATOM 1391 O O . ASP A 1 182 ? -6.326 -20.077 -0.482 1.00 94.44 182 ASP A O 1
ATOM 1395 N N . SER A 1 183 ? -4.517 -20.964 0.494 1.00 93.00 183 SER A N 1
ATOM 1396 C CA . SER A 1 183 ? -5.226 -21.640 1.582 1.00 93.00 183 SER A CA 1
ATOM 1397 C C . SER A 1 183 ? -5.076 -20.967 2.947 1.00 93.00 183 SER A C 1
ATOM 1399 O O . SER A 1 183 ? -5.448 -21.579 3.948 1.00 93.00 183 SER A O 1
ATOM 1401 N N . ALA A 1 184 ? -4.479 -19.775 3.032 1.00 96.81 184 ALA A N 1
ATOM 1402 C CA . ALA A 1 184 ? -4.309 -19.067 4.299 1.00 96.81 184 ALA A CA 1
ATOM 1403 C C . ALA A 1 184 ? -5.645 -18.409 4.705 1.00 96.81 184 ALA A C 1
ATOM 1405 O O . ALA A 1 184 ? -6.058 -17.448 4.066 1.00 96.81 184 ALA A O 1
ATOM 1406 N N . PRO A 1 185 ? -6.358 -18.909 5.736 1.00 96.69 185 PRO A N 1
ATOM 1407 C CA . PRO A 1 185 ? -7.706 -18.428 6.055 1.00 96.69 185 PRO A CA 1
ATOM 1408 C C . PRO A 1 185 ? -7.714 -17.046 6.719 1.00 96.69 185 PRO A C 1
ATOM 1410 O O . PRO A 1 185 ? -8.771 -16.439 6.841 1.00 96.69 185 PRO A O 1
ATOM 1413 N N . ASP A 1 186 ? -6.557 -16.592 7.192 1.00 97.69 186 ASP A N 1
ATOM 1414 C CA . ASP A 1 186 ? -6.321 -15.360 7.941 1.00 97.69 186 ASP A CA 1
ATOM 1415 C C . ASP A 1 186 ? -5.705 -14.237 7.093 1.00 97.69 186 ASP A C 1
ATOM 1417 O O . ASP A 1 186 ? -5.427 -13.149 7.600 1.00 97.69 186 ASP A O 1
ATOM 1421 N N . LEU A 1 187 ? -5.506 -14.505 5.802 1.00 98.56 187 LEU A N 1
ATOM 1422 C CA . LEU A 1 187 ? -4.859 -13.618 4.852 1.00 98.56 187 LEU A CA 1
ATOM 1423 C C . LEU A 1 187 ? -5.718 -13.474 3.599 1.00 98.56 187 LEU A C 1
ATOM 1425 O O . LEU A 1 187 ? -6.030 -14.452 2.924 1.00 98.56 187 LEU A O 1
ATOM 1429 N N . GLU A 1 188 ? -6.000 -12.233 3.237 1.00 98.44 188 GLU A N 1
ATOM 1430 C CA . GLU A 1 188 ? -6.417 -11.870 1.889 1.00 98.44 188 GLU A CA 1
ATOM 1431 C C . GLU A 1 188 ? -5.249 -11.203 1.160 1.00 98.44 188 GLU A C 1
ATOM 1433 O O . GLU A 1 188 ? -4.472 -10.463 1.765 1.00 98.44 188 GLU A O 1
ATOM 1438 N N . ARG A 1 189 ? -5.105 -11.463 -0.139 1.00 97.94 189 ARG A N 1
ATOM 1439 C CA . ARG A 1 189 ? -4.109 -10.792 -0.979 1.00 97.94 189 A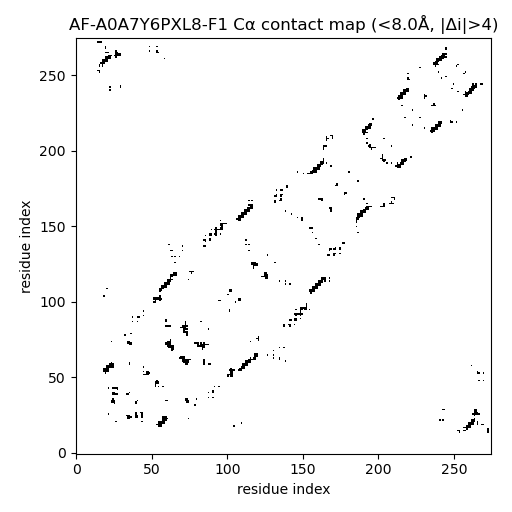RG A CA 1
ATOM 1440 C C . ARG A 1 189 ? -4.809 -10.043 -2.087 1.00 97.94 189 ARG A C 1
ATOM 1442 O O . ARG A 1 189 ? -5.782 -10.560 -2.625 1.00 97.94 189 ARG A O 1
ATOM 1449 N N . MET A 1 190 ? -4.263 -8.886 -2.428 1.00 98.50 190 MET A N 1
ATOM 1450 C CA . MET A 1 190 ? -4.742 -8.071 -3.535 1.00 98.50 190 MET A CA 1
ATOM 1451 C C . MET A 1 190 ? -3.595 -7.729 -4.481 1.00 98.50 190 MET A C 1
ATOM 1453 O O . MET A 1 190 ? -2.459 -7.538 -4.042 1.00 98.50 190 MET A O 1
ATOM 1457 N N . LEU A 1 191 ? -3.896 -7.616 -5.768 1.00 98.56 191 LEU A N 1
ATOM 1458 C CA . LEU A 1 191 ? -3.037 -7.003 -6.775 1.00 98.56 191 LEU A CA 1
ATOM 1459 C C . LEU A 1 191 ? -3.642 -5.664 -7.183 1.00 98.56 191 LEU A C 1
ATOM 1461 O O . LEU A 1 191 ? -4.794 -5.600 -7.614 1.00 98.56 191 LEU A O 1
ATOM 1465 N N . ILE A 1 192 ? -2.868 -4.594 -7.043 1.00 98.38 192 ILE A N 1
ATOM 1466 C CA . ILE A 1 192 ? -3.341 -3.227 -7.232 1.00 98.38 192 ILE A CA 1
ATOM 1467 C C . ILE A 1 192 ? -2.486 -2.577 -8.320 1.00 98.38 192 ILE A C 1
ATOM 1469 O O . ILE A 1 192 ? -1.259 -2.518 -8.222 1.00 98.38 192 ILE A O 1
ATOM 1473 N N . GLY A 1 193 ? -3.134 -2.142 -9.397 1.00 95.69 193 GLY A N 1
ATOM 1474 C CA . GLY A 1 193 ? -2.484 -1.296 -10.397 1.00 95.69 193 GLY A CA 1
ATOM 1475 C C . GLY A 1 193 ? -2.450 0.156 -9.929 1.00 95.69 193 GLY A C 1
ATOM 1476 O O . GLY A 1 193 ? -3.295 0.549 -9.132 1.00 95.69 193 GLY A O 1
ATOM 1477 N N . ASP A 1 194 ? -1.524 0.951 -10.452 1.00 90.12 194 ASP A N 1
ATOM 1478 C CA . ASP A 1 194 ? -1.418 2.383 -10.163 1.00 90.12 194 ASP A CA 1
ATOM 1479 C C . ASP A 1 194 ? -1.369 3.181 -11.468 1.00 90.12 194 ASP A C 1
ATOM 1481 O O . ASP A 1 194 ? -0.636 2.852 -12.407 1.00 90.12 194 ASP A O 1
ATOM 1485 N N . ILE A 1 195 ? -2.171 4.243 -11.528 1.00 76.88 195 ILE A N 1
ATOM 1486 C CA . ILE A 1 195 ? -2.226 5.175 -12.650 1.00 76.88 195 ILE A CA 1
ATOM 1487 C C . ILE A 1 195 ? -1.676 6.526 -12.196 1.00 76.88 195 ILE A C 1
ATOM 1489 O O . ILE A 1 195 ? -2.409 7.451 -11.832 1.00 76.88 195 ILE A O 1
ATOM 1493 N N . PHE A 1 196 ? -0.359 6.655 -12.334 1.00 68.00 196 PHE A N 1
ATOM 1494 C CA . PHE A 1 196 ? 0.417 7.833 -11.955 1.00 68.00 196 PHE A CA 1
ATOM 1495 C C . PHE A 1 196 ? 0.660 8.799 -13.133 1.00 68.00 196 PHE A C 1
ATOM 1497 O O . PHE A 1 196 ? 1.787 9.007 -13.582 1.00 68.00 196 PHE A O 1
ATOM 1504 N N . ALA A 1 197 ? -0.386 9.404 -13.702 1.00 51.84 197 ALA A N 1
ATOM 1505 C CA . ALA A 1 197 ? -0.216 10.470 -14.708 1.00 51.84 197 ALA A CA 1
ATOM 1506 C C . ALA A 1 197 ? -0.193 11.855 -14.040 1.00 51.84 197 ALA A C 1
ATOM 1508 O O . ALA A 1 197 ? -0.902 12.001 -13.061 1.00 51.84 197 ALA A O 1
ATOM 1509 N N . PRO A 1 198 ? 0.519 12.896 -14.536 1.00 46.88 198 PRO A N 1
ATOM 1510 C CA . PRO A 1 198 ? 1.590 12.924 -15.532 1.00 46.88 198 PRO A CA 1
ATOM 1511 C C . PRO A 1 198 ? 2.993 12.995 -14.893 1.00 46.88 198 PRO A C 1
ATOM 1513 O O . PRO A 1 198 ? 3.952 13.354 -15.574 1.00 46.88 198 PRO A O 1
ATOM 1516 N N . TYR A 1 199 ? 3.120 12.748 -13.587 1.00 52.19 199 TYR A N 1
ATOM 1517 C CA . TYR A 1 199 ? 4.400 12.874 -12.882 1.00 52.19 199 TYR A CA 1
ATOM 1518 C C . TYR A 1 199 ? 5.360 11.711 -13.172 1.00 52.19 199 TYR A C 1
ATOM 1520 O O . TYR A 1 199 ? 6.560 11.852 -12.955 1.00 52.19 199 TYR A O 1
ATOM 1528 N N . SER A 1 200 ? 4.855 10.604 -13.729 1.00 56.69 200 SER A N 1
ATOM 1529 C CA . SER A 1 200 ? 5.666 9.500 -14.237 1.00 56.69 200 SER A CA 1
ATOM 1530 C C . SER A 1 200 ? 5.761 9.533 -15.764 1.00 56.69 200 SER A C 1
ATOM 1532 O O . SER A 1 200 ? 4.783 9.772 -16.475 1.00 56.69 200 SER A O 1
ATOM 1534 N N . SER A 1 201 ? 6.954 9.238 -16.288 1.00 52.09 201 SER A N 1
ATOM 1535 C CA . SER A 1 201 ? 7.185 8.992 -17.719 1.00 52.09 201 SER A CA 1
ATOM 1536 C C . SER A 1 201 ? 6.603 7.651 -18.197 1.00 52.09 201 SER A C 1
ATOM 1538 O O . SER A 1 201 ? 6.601 7.375 -19.399 1.00 52.09 201 SER A O 1
ATOM 1540 N N . VAL A 1 202 ? 6.086 6.839 -17.269 1.00 58.09 202 VAL A N 1
ATOM 1541 C CA . VAL A 1 202 ? 5.484 5.526 -17.496 1.00 58.09 202 VAL A CA 1
ATOM 1542 C C . VAL A 1 202 ? 4.139 5.496 -16.771 1.00 58.09 202 VAL A C 1
ATOM 1544 O O . VAL A 1 202 ? 4.076 5.248 -15.572 1.00 58.09 202 VAL A O 1
ATOM 1547 N N . VAL A 1 203 ? 3.061 5.784 -17.498 1.00 71.06 203 VAL A N 1
ATOM 1548 C CA . VAL A 1 203 ? 1.692 5.595 -17.003 1.00 71.06 203 VAL A CA 1
ATOM 1549 C C . VAL A 1 203 ? 1.166 4.322 -17.653 1.00 71.06 203 VAL A C 1
ATOM 1551 O O . VAL A 1 203 ? 0.893 4.363 -18.856 1.00 71.06 203 VAL A O 1
ATOM 1554 N N . PRO A 1 204 ? 1.062 3.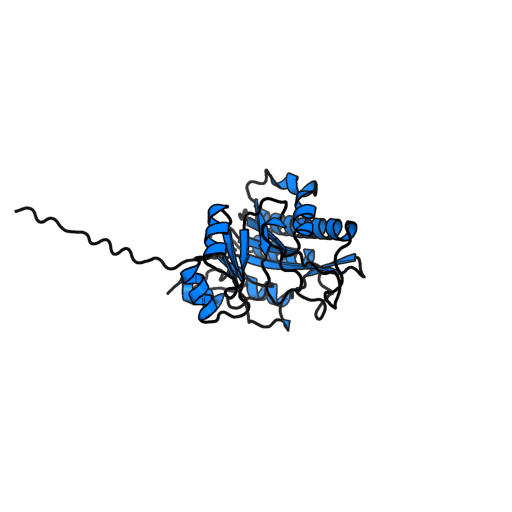197 -16.926 1.00 79.88 204 PRO A N 1
ATOM 1555 C CA . PRO A 1 204 ? 0.498 1.988 -17.500 1.00 79.88 204 PRO A CA 1
ATOM 1556 C C . PRO A 1 204 ? -0.982 2.206 -17.830 1.00 79.88 204 PRO A C 1
ATOM 1558 O O . PRO A 1 204 ? -1.730 2.862 -17.097 1.00 79.88 204 PRO A O 1
ATOM 1561 N N . GLU A 1 205 ? -1.424 1.639 -18.944 1.00 85.69 205 GLU A N 1
ATOM 1562 C CA . GLU A 1 205 ? -2.840 1.446 -19.210 1.00 85.69 205 GLU A CA 1
ATOM 1563 C C . GLU A 1 205 ? -3.317 0.157 -18.535 1.00 85.69 205 GLU A C 1
ATOM 1565 O O . GLU A 1 205 ? -2.551 -0.772 -18.287 1.00 85.69 205 GLU A O 1
ATOM 1570 N N . LEU A 1 206 ? -4.623 0.052 -18.281 1.00 87.62 206 LEU A N 1
ATOM 1571 C CA . LEU A 1 206 ? -5.207 -1.162 -17.704 1.00 87.62 206 LEU A CA 1
ATOM 1572 C C . LEU A 1 206 ? -4.878 -2.420 -18.530 1.00 87.62 206 LEU A C 1
ATOM 1574 O O . LEU A 1 206 ? -4.718 -3.499 -17.971 1.00 87.62 206 LEU A O 1
ATOM 1578 N N . SER A 1 207 ? -4.743 -2.282 -19.853 1.00 90.00 207 SER A N 1
ATOM 1579 C CA . SER A 1 207 ? -4.361 -3.375 -20.753 1.00 90.00 207 SER A CA 1
ATOM 1580 C C . SER A 1 207 ? -2.922 -3.862 -20.587 1.00 90.00 207 SER A C 1
ATOM 1582 O O . SER A 1 207 ? -2.608 -4.944 -21.080 1.00 90.00 207 SER A O 1
ATOM 1584 N N . ASP A 1 208 ? -2.056 -3.096 -19.922 1.00 91.50 208 ASP A N 1
ATOM 1585 C CA . ASP A 1 208 ? -0.668 -3.494 -19.672 1.00 91.50 208 ASP A CA 1
ATOM 1586 C C . ASP A 1 208 ? -0.562 -4.495 -18.509 1.00 91.50 208 ASP A C 1
ATOM 1588 O O . ASP A 1 208 ? 0.437 -5.208 -18.376 1.00 91.50 208 ASP A O 1
ATOM 1592 N N . TYR A 1 209 ? -1.604 -4.584 -17.677 1.00 93.62 209 TYR A N 1
ATOM 1593 C CA . TYR A 1 209 ? -1.706 -5.562 -16.602 1.00 93.62 209 TYR A CA 1
ATOM 1594 C C . TYR A 1 209 ? -2.216 -6.903 -17.143 1.00 93.62 209 TYR A C 1
ATOM 1596 O O . TYR A 1 209 ? -3.401 -7.114 -17.378 1.00 93.62 209 TYR A O 1
ATOM 1604 N N . GLU A 1 210 ? -1.288 -7.846 -17.322 1.00 95.25 210 GLU A N 1
ATOM 1605 C CA . GLU A 1 210 ? -1.570 -9.222 -17.770 1.00 95.25 210 GLU A CA 1
ATOM 1606 C C . GLU A 1 210 ? -2.027 -10.160 -16.635 1.00 95.25 210 GLU A C 1
ATOM 1608 O O . GLU A 1 210 ? -2.232 -11.357 -16.848 1.00 95.25 210 GLU A O 1
ATOM 1613 N N . VAL A 1 211 ? -2.152 -9.632 -15.418 1.00 96.19 211 VAL A N 1
ATOM 1614 C CA . VAL A 1 211 ? -2.638 -10.341 -14.230 1.00 96.19 211 VAL A CA 1
ATOM 1615 C C . VAL A 1 211 ? -3.994 -9.771 -13.822 1.00 96.19 211 VAL A C 1
ATOM 1617 O O . VAL A 1 211 ? -4.229 -8.580 -14.034 1.00 96.19 211 VAL A O 1
ATOM 1620 N N . PRO A 1 212 ? -4.901 -10.583 -13.251 1.00 96.44 212 PRO A N 1
ATOM 1621 C CA . PRO A 1 212 ? -6.138 -10.049 -12.700 1.00 96.44 212 PRO A CA 1
ATOM 1622 C C . PRO A 1 212 ? -5.797 -9.091 -11.557 1.00 96.44 212 PRO A C 1
ATOM 1624 O O . PRO A 1 212 ? -5.082 -9.469 -10.633 1.00 96.44 212 PRO A O 1
ATOM 1627 N N . LEU A 1 213 ? -6.279 -7.857 -11.654 1.00 98.00 213 LEU A N 1
ATOM 1628 C CA . LEU A 1 213 ? -6.196 -6.888 -10.571 1.00 98.00 213 LEU A CA 1
ATOM 1629 C C . LEU A 1 213 ? -7.426 -7.020 -9.675 1.00 98.00 213 LEU A C 1
ATOM 1631 O O . LEU A 1 213 ? -8.515 -7.327 -10.158 1.00 98.00 213 LEU A O 1
ATOM 1635 N N . ASP A 1 214 ? -7.237 -6.740 -8.394 1.00 98.56 214 ASP A N 1
ATOM 1636 C CA . ASP A 1 214 ? -8.299 -6.605 -7.397 1.00 98.56 214 ASP A CA 1
ATOM 1637 C C . ASP A 1 214 ? -8.611 -5.125 -7.137 1.00 98.56 214 ASP A C 1
ATOM 1639 O O . ASP A 1 214 ? -9.726 -4.771 -6.758 1.00 98.56 214 ASP A O 1
ATOM 1643 N N . GLY A 1 215 ? -7.636 -4.244 -7.385 1.00 98.06 215 GLY A N 1
ATOM 1644 C CA . GLY A 1 215 ? -7.763 -2.812 -7.168 1.00 98.06 215 GLY A CA 1
ATOM 1645 C C . GLY A 1 215 ? -7.103 -1.957 -8.242 1.00 98.06 215 GLY A C 1
ATOM 1646 O O . GLY A 1 215 ? -6.201 -2.396 -8.961 1.00 98.06 215 GLY A O 1
ATOM 1647 N N . MET A 1 216 ? -7.553 -0.708 -8.322 1.00 96.88 216 MET A N 1
ATOM 1648 C CA . MET A 1 216 ? -6.883 0.347 -9.066 1.00 96.88 216 MET A CA 1
ATOM 1649 C C . MET A 1 216 ? -6.697 1.570 -8.183 1.00 96.88 216 MET A C 1
ATOM 1651 O O . MET A 1 216 ? -7.661 2.131 -7.648 1.00 96.88 216 MET A O 1
ATOM 1655 N N . GLU A 1 217 ? -5.449 1.986 -8.082 1.00 95.94 217 GLU A N 1
ATOM 1656 C CA . GLU A 1 217 ? -5.049 3.205 -7.428 1.00 95.94 217 GLU A CA 1
ATOM 1657 C C . GLU A 1 217 ? -5.095 4.406 -8.380 1.00 95.94 217 GLU A C 1
ATOM 1659 O O . GLU A 1 217 ? -4.814 4.309 -9.579 1.00 95.94 217 GLU A O 1
ATOM 1664 N N . PHE A 1 218 ? -5.522 5.552 -7.849 1.00 94.06 218 PHE A N 1
ATOM 1665 C CA . PHE A 1 218 ? -5.625 6.793 -8.598 1.00 94.06 218 PHE A CA 1
ATOM 1666 C C . PHE A 1 218 ? -5.407 8.029 -7.724 1.00 94.06 218 PHE A C 1
ATOM 1668 O O . PHE A 1 218 ? -5.816 8.088 -6.564 1.00 94.06 218 PHE A O 1
ATOM 1675 N N . HIS A 1 219 ? -4.882 9.081 -8.348 1.00 93.25 219 HIS A N 1
ATOM 1676 C CA . HIS A 1 219 ? -4.886 10.423 -7.777 1.00 93.25 219 HIS A CA 1
ATOM 1677 C C . HIS A 1 219 ? -6.150 11.200 -8.203 1.00 93.25 219 HIS A C 1
ATOM 1679 O O . HIS A 1 219 ? -6.586 11.055 -9.356 1.00 93.25 219 HIS A O 1
ATOM 1685 N N . PRO A 1 220 ? -6.744 12.036 -7.321 1.00 92.25 220 PRO A N 1
ATOM 1686 C CA . PRO A 1 220 ? -7.993 12.769 -7.568 1.00 92.25 220 PRO A CA 1
ATOM 1687 C C . PRO A 1 220 ? -8.080 13.453 -8.932 1.00 92.25 220 PRO A C 1
ATOM 1689 O O . PRO A 1 220 ? -9.097 13.362 -9.618 1.00 92.25 220 PRO A O 1
ATOM 1692 N N . ASP A 1 221 ? -6.983 14.079 -9.354 1.00 89.62 221 ASP A N 1
ATOM 1693 C CA . ASP A 1 221 ? -6.911 14.851 -10.598 1.00 89.62 221 ASP A CA 1
ATOM 1694 C C . ASP A 1 221 ? -7.037 14.003 -11.876 1.00 89.62 221 ASP A C 1
ATOM 1696 O O . ASP A 1 221 ? -7.249 14.547 -12.964 1.00 89.62 221 ASP A O 1
ATOM 1700 N N . PHE A 1 222 ? -6.924 12.674 -11.775 1.00 87.94 222 PHE A N 1
ATOM 1701 C CA . PHE A 1 222 ? -6.885 11.775 -12.935 1.00 87.94 222 PHE A CA 1
ATOM 1702 C C . PHE A 1 222 ? -8.051 10.801 -12.999 1.00 87.94 222 PHE A C 1
ATOM 1704 O O . PHE A 1 222 ? -8.214 10.116 -14.018 1.00 87.94 222 PHE A O 1
ATOM 1711 N N . MET A 1 223 ? -8.900 10.740 -11.976 1.00 91.56 223 MET A N 1
ATOM 1712 C CA . MET A 1 223 ? -10.113 9.945 -12.088 1.00 91.56 223 MET A CA 1
ATOM 1713 C C . MET A 1 223 ? -11.115 10.637 -13.010 1.00 91.56 223 MET A C 1
ATOM 1715 O O . MET A 1 223 ? -11.424 11.822 -12.892 1.00 91.56 223 MET A O 1
ATOM 1719 N N . THR A 1 224 ? -11.646 9.867 -13.953 1.00 92.38 224 THR A N 1
ATOM 1720 C CA . THR A 1 224 ? -12.718 10.311 -14.843 1.00 92.38 224 THR A CA 1
ATOM 1721 C C . THR A 1 224 ? -13.879 9.349 -14.716 1.00 92.38 224 THR A C 1
ATOM 1723 O O . THR A 1 224 ? -13.686 8.183 -14.382 1.00 92.38 224 THR A O 1
ATOM 1726 N N . ARG A 1 225 ? -15.077 9.806 -15.080 1.00 95.19 225 ARG A N 1
ATOM 1727 C CA . ARG A 1 225 ? -16.265 8.953 -15.090 1.00 95.19 225 ARG A CA 1
ATOM 1728 C C . ARG A 1 225 ? -16.071 7.682 -15.924 1.00 95.19 225 ARG A C 1
ATOM 1730 O O . ARG A 1 225 ? -16.443 6.610 -15.486 1.00 95.19 225 ARG A O 1
ATOM 1737 N N . THR A 1 226 ? -15.443 7.782 -17.096 1.00 93.00 226 THR A N 1
ATOM 1738 C CA . THR A 1 226 ? -15.183 6.608 -17.944 1.00 93.00 226 THR A CA 1
ATOM 1739 C C . THR A 1 226 ? -14.242 5.609 -17.269 1.00 93.00 226 THR A C 1
ATOM 1741 O O . THR A 1 226 ? -14.456 4.404 -17.386 1.00 93.00 226 THR A O 1
ATOM 1744 N N . ARG A 1 227 ? -13.202 6.089 -16.572 1.00 92.19 227 ARG A N 1
ATOM 1745 C CA . ARG A 1 227 ? -12.273 5.228 -15.821 1.00 92.19 227 ARG A CA 1
ATOM 1746 C C . ARG A 1 227 ? -12.989 4.537 -14.666 1.00 92.19 227 ARG A C 1
ATOM 1748 O O . ARG A 1 227 ? -12.917 3.320 -14.570 1.00 92.19 227 ARG A O 1
ATOM 1755 N N . GLU A 1 228 ? -13.737 5.296 -13.873 1.00 94.75 228 GLU A N 1
ATOM 1756 C CA . GLU A 1 228 ? -14.525 4.772 -12.757 1.00 94.75 228 GLU A CA 1
ATOM 1757 C C . GLU A 1 228 ? -15.533 3.708 -13.218 1.00 94.75 228 GLU A C 1
ATOM 1759 O O . GLU A 1 228 ? -15.494 2.582 -12.721 1.00 94.75 228 GLU A O 1
ATOM 1764 N N . GLU A 1 229 ? -16.346 4.003 -14.237 1.00 95.75 229 GLU A N 1
ATOM 1765 C CA . GLU A 1 229 ? -17.318 3.054 -14.796 1.00 95.75 229 GLU A CA 1
ATOM 1766 C C . GLU A 1 229 ? -16.619 1.786 -15.317 1.00 95.75 229 GLU A C 1
ATOM 1768 O O . GLU A 1 229 ? -17.123 0.677 -15.129 1.00 95.75 229 GLU A O 1
ATOM 1773 N N . THR A 1 230 ? -15.436 1.929 -15.928 1.00 94.44 230 THR A N 1
ATOM 1774 C CA . THR A 1 230 ? -14.634 0.793 -16.410 1.00 94.44 230 THR A CA 1
ATOM 1775 C C . THR A 1 230 ? -14.131 -0.068 -15.255 1.00 94.44 230 THR A C 1
ATOM 1777 O O . THR A 1 230 ? -14.314 -1.284 -15.279 1.00 94.44 230 THR A O 1
ATOM 1780 N N . TYR A 1 231 ? -13.518 0.535 -14.235 1.00 95.31 231 TYR A N 1
ATOM 1781 C CA . TYR A 1 231 ? -12.954 -0.199 -13.100 1.00 95.31 231 TYR A CA 1
ATOM 1782 C C . TYR A 1 231 ? -14.041 -0.904 -12.295 1.00 95.31 231 TYR A C 1
ATOM 1784 O O . TYR A 1 231 ? -13.915 -2.094 -12.009 1.00 95.31 231 TYR A O 1
ATOM 1792 N N . ARG A 1 232 ? -15.169 -0.234 -12.039 1.00 95.56 232 ARG A N 1
ATOM 1793 C CA . ARG A 1 232 ? -16.310 -0.868 -11.368 1.00 95.56 232 ARG A CA 1
ATOM 1794 C C . ARG A 1 232 ? -16.939 -1.982 -12.197 1.00 95.56 232 ARG A C 1
ATOM 1796 O O . ARG A 1 232 ? -17.315 -3.005 -11.632 1.00 95.56 232 ARG A O 1
ATOM 1803 N N . ALA A 1 233 ? -17.030 -1.832 -13.521 1.00 97.00 233 ALA A N 1
ATOM 1804 C CA . ALA A 1 233 ? -17.532 -2.897 -14.394 1.00 97.00 233 ALA A CA 1
ATOM 1805 C C . ALA A 1 233 ? -16.637 -4.149 -14.384 1.00 97.00 233 ALA A C 1
ATOM 1807 O O . ALA A 1 233 ? -17.127 -5.251 -14.634 1.00 97.00 233 ALA A O 1
ATOM 1808 N N . LEU A 1 234 ? -15.349 -3.984 -14.075 1.00 96.19 234 LEU A N 1
ATOM 1809 C CA . LEU A 1 234 ? -14.390 -5.073 -13.889 1.00 96.19 234 LEU A CA 1
ATOM 1810 C C . LEU A 1 234 ? -14.355 -5.612 -12.452 1.00 96.19 234 LEU A C 1
ATOM 1812 O O . LEU A 1 234 ? -13.664 -6.592 -12.198 1.00 96.19 234 LEU A O 1
ATOM 1816 N N . GLY A 1 235 ? -15.113 -5.009 -11.532 1.00 97.44 235 GLY A N 1
ATOM 1817 C CA . GLY A 1 235 ? -15.129 -5.390 -10.122 1.00 97.44 235 GLY A CA 1
ATOM 1818 C C . GLY A 1 235 ? -13.891 -4.946 -9.343 1.00 97.44 235 GLY A C 1
ATOM 1819 O O . GLY A 1 235 ? -13.646 -5.500 -8.279 1.00 97.44 235 GLY A O 1
ATOM 1820 N N . LEU A 1 236 ? -13.127 -3.975 -9.856 1.00 97.88 236 LEU A N 1
ATOM 1821 C CA . LEU A 1 236 ? -11.951 -3.446 -9.168 1.00 97.88 236 LEU A CA 1
ATOM 1822 C C . LEU A 1 236 ? -12.368 -2.523 -8.025 1.00 97.88 236 LEU A C 1
ATOM 1824 O O . LEU A 1 236 ? -13.219 -1.640 -8.197 1.00 97.88 236 LEU A O 1
ATOM 1828 N N . GLU A 1 237 ? -11.718 -2.684 -6.879 1.00 98.19 237 GLU A N 1
ATOM 1829 C CA . GLU A 1 237 ? -11.791 -1.717 -5.793 1.00 98.19 237 GLU A CA 1
ATOM 1830 C C . GLU A 1 237 ? -10.993 -0.457 -6.144 1.00 98.19 237 GLU A C 1
ATOM 1832 O O . GLU A 1 237 ? -9.981 -0.495 -6.844 1.00 98.19 237 GLU A O 1
ATOM 1837 N N . LEU A 1 238 ? -11.474 0.691 -5.679 1.00 97.88 238 LEU A N 1
ATOM 1838 C CA . LEU A 1 238 ? -10.854 1.980 -5.960 1.00 97.88 238 LEU A CA 1
ATOM 1839 C C . LEU A 1 238 ? -10.045 2.443 -4.747 1.00 97.88 238 LEU A C 1
ATOM 1841 O O . LEU A 1 238 ? -10.589 2.530 -3.640 1.00 97.88 238 LEU A O 1
ATOM 1845 N N . PHE A 1 239 ? -8.777 2.770 -4.982 1.00 98.06 239 PHE A N 1
ATOM 1846 C CA . PHE A 1 239 ? -7.832 3.284 -3.994 1.00 98.06 239 PHE A CA 1
ATOM 1847 C C . PHE A 1 239 ? -7.489 4.724 -4.368 1.00 98.06 239 PHE A C 1
ATOM 1849 O O . PHE A 1 239 ? -6.850 4.965 -5.385 1.00 98.06 239 PHE A O 1
ATOM 1856 N N . GLN A 1 240 ? -7.959 5.702 -3.598 1.00 97.38 240 GLN A N 1
ATOM 1857 C CA . GLN A 1 240 ? -7.540 7.083 -3.823 1.00 97.38 240 GLN A CA 1
ATOM 1858 C C . GLN A 1 240 ? -6.279 7.357 -3.015 1.00 97.38 240 GLN A C 1
ATOM 1860 O O . GLN A 1 240 ? -6.322 7.218 -1.796 1.00 97.38 240 GLN A O 1
ATOM 1865 N N . TRP A 1 241 ? -5.214 7.845 -3.640 1.00 95.12 241 TRP A N 1
ATOM 1866 C CA . TRP A 1 241 ? -4.068 8.380 -2.905 1.00 95.12 241 TRP A CA 1
ATOM 1867 C C . TRP A 1 241 ? -4.002 9.897 -3.013 1.00 95.12 241 TRP A C 1
ATOM 1869 O O . TRP A 1 241 ? -4.381 10.506 -4.020 1.00 95.12 241 TRP A O 1
ATOM 1879 N N . SER A 1 242 ? -3.588 10.547 -1.930 1.00 93.69 242 SER A N 1
ATOM 1880 C CA . SER A 1 242 ? -3.387 11.994 -1.880 1.00 93.69 242 SER A CA 1
ATOM 1881 C C . SER A 1 242 ? -2.400 12.346 -0.774 1.00 93.69 242 SER A C 1
ATOM 1883 O O . SER A 1 242 ? -2.692 12.175 0.412 1.00 93.69 242 SER A O 1
ATOM 1885 N N . PHE A 1 243 ? -1.261 12.915 -1.168 1.00 90.75 243 PHE A N 1
ATOM 1886 C CA . PHE A 1 243 ? -0.245 13.389 -0.229 1.00 90.75 243 PHE A CA 1
ATOM 1887 C C . PHE A 1 243 ? -0.779 14.517 0.674 1.00 90.75 243 PHE A C 1
ATOM 1889 O O . PHE A 1 243 ? -0.557 14.520 1.881 1.00 90.75 243 PHE A O 1
ATOM 1896 N N . VAL A 1 244 ? -1.553 15.446 0.097 1.00 94.00 244 VAL A N 1
ATOM 1897 C CA . VAL A 1 244 ? -2.281 16.503 0.819 1.00 94.00 244 VAL A CA 1
ATOM 1898 C C . VAL A 1 244 ? -3.767 16.405 0.497 1.00 94.00 244 VAL A C 1
ATOM 1900 O O . VAL A 1 244 ? -4.157 16.329 -0.668 1.00 94.00 244 VAL A O 1
ATOM 1903 N N . MET A 1 245 ? -4.609 16.471 1.522 1.00 96.06 245 MET A N 1
ATOM 1904 C CA . MET A 1 245 ? -6.061 16.436 1.399 1.00 96.06 245 MET A CA 1
ATOM 1905 C C . MET A 1 245 ? -6.616 17.833 1.110 1.00 96.06 245 MET A C 1
ATOM 1907 O O . MET A 1 245 ? -7.042 18.578 1.998 1.00 96.06 245 MET A O 1
ATOM 1911 N N . THR A 1 246 ? -6.626 18.194 -0.170 1.00 96.31 246 THR A N 1
ATOM 1912 C CA . THR A 1 246 ? -7.244 19.430 -0.664 1.00 96.31 246 THR A CA 1
ATOM 1913 C C . THR A 1 246 ? -8.778 19.319 -0.723 1.00 96.31 246 THR A C 1
ATOM 1915 O O . THR A 1 246 ? -9.331 18.218 -0.632 1.00 96.31 246 THR A O 1
ATOM 1918 N N . PRO A 1 247 ? -9.517 20.434 -0.900 1.00 96.94 247 PRO A N 1
ATOM 1919 C CA . PRO A 1 247 ? -10.951 20.378 -1.190 1.00 96.94 247 PRO A CA 1
ATOM 1920 C C . PRO A 1 247 ? -11.297 19.484 -2.389 1.00 96.94 247 PRO A C 1
ATOM 1922 O O . PRO A 1 247 ? -12.301 18.777 -2.346 1.00 96.94 247 PRO A O 1
ATOM 1925 N N . GLU A 1 248 ? -10.459 19.473 -3.426 1.00 95.62 248 GLU A N 1
ATOM 1926 C CA . GLU A 1 248 ? -10.611 18.624 -4.610 1.00 95.62 248 GLU A CA 1
ATOM 1927 C C . GLU A 1 248 ? -10.432 17.138 -4.269 1.00 95.62 248 GLU A C 1
ATOM 1929 O O . GLU A 1 248 ? -11.192 16.302 -4.756 1.00 95.62 248 GLU A O 1
ATOM 1934 N N . ALA A 1 249 ? -9.496 16.801 -3.373 1.00 96.69 249 ALA A N 1
ATOM 1935 C CA . ALA A 1 249 ? -9.337 15.435 -2.883 1.00 96.69 249 ALA A CA 1
ATOM 1936 C C . ALA A 1 249 ? -10.580 14.958 -2.109 1.00 96.69 249 ALA A C 1
ATOM 1938 O O . ALA A 1 249 ? -11.002 13.815 -2.284 1.00 96.69 249 ALA A O 1
ATOM 1939 N N . PHE A 1 250 ? -11.211 15.822 -1.305 1.00 97.69 250 PHE A N 1
ATOM 1940 C CA . PHE A 1 250 ? -12.467 15.491 -0.614 1.00 97.69 250 PHE A CA 1
ATOM 1941 C C . PHE A 1 250 ? -13.670 15.384 -1.561 1.00 97.69 250 PHE A C 1
ATOM 1943 O O . PHE A 1 250 ? -14.459 14.453 -1.423 1.00 97.69 250 PHE A O 1
ATOM 1950 N N . ASP A 1 251 ? -13.800 16.285 -2.538 1.00 97.31 251 ASP A N 1
ATOM 1951 C CA . ASP A 1 251 ? -14.821 16.181 -3.597 1.00 97.31 251 ASP A CA 1
ATOM 1952 C C . ASP A 1 251 ? -14.652 14.879 -4.398 1.00 97.31 251 ASP A C 1
ATOM 1954 O O . ASP A 1 251 ? -15.633 14.219 -4.730 1.00 97.31 251 ASP A O 1
ATOM 1958 N N . SER A 1 252 ? -13.409 14.453 -4.638 1.00 97.19 252 SER A N 1
ATOM 1959 C CA . SER A 1 252 ? -13.089 13.162 -5.251 1.00 97.19 252 SER A CA 1
ATOM 1960 C C . SER A 1 252 ? -13.549 11.972 -4.393 1.00 97.19 252 SER A C 1
ATOM 1962 O O . SER A 1 252 ? -14.158 11.048 -4.936 1.00 97.19 252 SER A O 1
ATOM 1964 N N . LEU A 1 253 ? -13.370 12.015 -3.064 1.00 97.75 253 LEU A N 1
ATOM 1965 C CA . LEU A 1 253 ? -13.893 10.978 -2.157 1.00 97.75 253 LEU A CA 1
ATOM 1966 C C . LEU A 1 253 ? -15.426 10.897 -2.196 1.00 97.75 253 LEU A C 1
ATOM 1968 O O . LEU A 1 253 ? -15.975 9.797 -2.235 1.00 97.75 253 LEU A O 1
ATOM 1972 N N . GLU A 1 254 ? -16.120 12.042 -2.203 1.00 96.88 254 GLU A N 1
ATOM 1973 C CA . GLU A 1 254 ? -17.589 12.088 -2.293 1.00 96.88 254 GLU A CA 1
ATOM 1974 C C . GLU A 1 254 ? -18.101 11.618 -3.655 1.00 96.88 254 GLU A C 1
ATOM 1976 O O . GLU A 1 254 ? -19.132 10.956 -3.735 1.00 96.88 254 GLU A O 1
ATOM 1981 N N . ARG A 1 255 ? -17.398 11.966 -4.735 1.00 96.88 255 ARG A N 1
ATOM 1982 C CA . ARG A 1 255 ? -17.836 11.674 -6.102 1.00 96.88 255 ARG A CA 1
ATOM 1983 C C . ARG A 1 255 ? -17.584 10.233 -6.511 1.00 96.88 255 ARG A C 1
ATOM 1985 O O . ARG A 1 255 ? -18.426 9.646 -7.187 1.00 96.88 255 ARG A O 1
ATOM 1992 N N . TRP A 1 256 ? -16.400 9.717 -6.201 1.00 96.75 256 TRP A N 1
ATOM 1993 C CA . TRP A 1 256 ? -15.950 8.422 -6.702 1.00 96.75 256 TRP A CA 1
ATOM 1994 C C . TRP A 1 256 ? -16.086 7.310 -5.681 1.00 96.75 256 TRP A C 1
ATOM 1996 O O . TRP A 1 256 ? -15.937 6.160 -6.075 1.00 96.75 256 TRP A O 1
ATOM 2006 N N . GLU A 1 257 ? -16.387 7.631 -4.420 1.00 97.44 257 GLU A N 1
ATOM 2007 C CA . GLU A 1 257 ? -16.646 6.675 -3.340 1.00 97.44 257 GLU A CA 1
ATOM 2008 C C . GLU A 1 257 ? -15.618 5.525 -3.321 1.00 97.44 257 GLU A C 1
ATOM 2010 O O . GLU A 1 257 ? -15.984 4.356 -3.526 1.00 97.44 257 GLU A O 1
ATOM 2015 N N . PRO A 1 258 ? -14.312 5.830 -3.179 1.00 98.06 258 PRO A N 1
ATOM 2016 C CA . PRO A 1 258 ? -13.302 4.790 -3.165 1.00 98.06 258 PRO A CA 1
ATOM 2017 C C . PRO A 1 258 ? -13.454 3.911 -1.923 1.00 98.06 258 PRO A C 1
ATOM 2019 O O . PRO A 1 258 ? -13.953 4.348 -0.884 1.00 98.06 258 PRO A O 1
ATOM 2022 N N . ALA A 1 259 ? -13.007 2.662 -2.023 1.00 98.31 259 ALA A N 1
ATOM 2023 C CA . ALA A 1 259 ? -12.987 1.752 -0.881 1.00 98.31 259 ALA A CA 1
ATOM 2024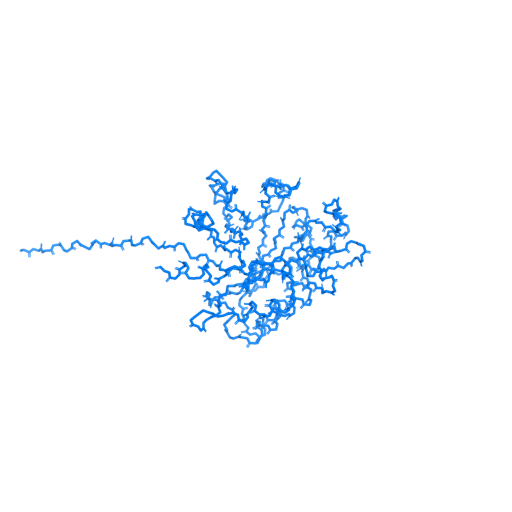 C C . ALA A 1 259 ? -11.865 2.128 0.105 1.00 98.31 259 ALA A C 1
ATOM 2026 O O . ALA A 1 259 ? -12.008 1.930 1.316 1.00 98.31 259 ALA A O 1
ATOM 2027 N N . PHE A 1 260 ? -10.787 2.734 -0.403 1.00 98.69 260 PHE A N 1
ATOM 2028 C CA . PHE A 1 260 ? -9.599 3.103 0.360 1.00 98.69 260 PHE A CA 1
ATOM 2029 C C . PHE A 1 260 ? -9.168 4.533 0.070 1.00 98.69 260 PHE A C 1
ATOM 2031 O O . PHE A 1 260 ? -9.323 5.039 -1.043 1.00 98.69 260 PHE A O 1
ATOM 2038 N N . VAL A 1 261 ? -8.577 5.158 1.081 1.00 98.50 261 VAL A N 1
ATOM 2039 C CA . VAL A 1 261 ? -7.868 6.426 0.955 1.00 98.50 261 VAL A CA 1
ATOM 2040 C C . VAL A 1 261 ? -6.483 6.294 1.578 1.00 98.50 261 VAL A C 1
ATOM 2042 O O . VAL A 1 261 ? -6.368 6.068 2.783 1.00 98.50 261 VAL A O 1
ATOM 2045 N N . LEU A 1 262 ? -5.448 6.420 0.751 1.00 98.19 262 LEU A N 1
ATOM 2046 C CA . LEU A 1 262 ? -4.053 6.516 1.161 1.00 98.19 262 LEU A CA 1
ATOM 2047 C C . LEU A 1 262 ? -3.734 7.994 1.379 1.00 98.19 262 LEU A C 1
ATOM 2049 O O . LEU A 1 262 ? -3.910 8.824 0.484 1.00 98.19 262 LEU A O 1
ATOM 2053 N N . THR A 1 263 ? -3.330 8.350 2.596 1.00 97.75 263 THR A N 1
ATOM 2054 C CA . THR A 1 263 ? -3.056 9.749 2.935 1.00 97.75 263 THR A CA 1
ATOM 2055 C C . THR A 1 263 ? -2.014 9.908 4.033 1.00 97.75 263 THR A C 1
ATOM 2057 O O . THR A 1 263 ? -1.947 9.105 4.967 1.00 97.75 263 THR A O 1
ATOM 2060 N N . ASN A 1 264 ? -1.280 11.019 3.976 1.00 97.38 264 ASN A N 1
ATOM 2061 C CA . ASN A 1 264 ? -0.427 11.484 5.065 1.00 97.38 264 ASN A CA 1
ATOM 2062 C C . ASN A 1 264 ? -1.205 12.291 6.129 1.00 97.38 264 ASN A C 1
ATOM 2064 O O . ASN A 1 264 ? -0.684 12.612 7.198 1.00 97.38 264 ASN A O 1
ATOM 2068 N N . GLU A 1 265 ? -2.478 12.617 5.874 1.00 97.38 265 GLU A N 1
ATOM 2069 C CA . GLU A 1 265 ? -3.335 13.432 6.745 1.00 97.38 265 GLU A CA 1
ATOM 2070 C C . GLU A 1 265 ? -4.497 12.619 7.343 1.00 97.38 265 GLU A C 1
ATOM 2072 O O . GLU A 1 265 ? -5.641 13.081 7.432 1.00 97.38 265 GLU A O 1
ATOM 2077 N N . ALA A 1 266 ? -4.213 11.399 7.812 1.00 97.62 266 ALA A N 1
ATOM 2078 C CA . ALA A 1 266 ? -5.219 10.443 8.293 1.00 97.62 266 ALA A CA 1
ATOM 2079 C C . ALA A 1 266 ? -6.199 11.025 9.330 1.00 97.62 266 ALA A C 1
ATOM 2081 O O . ALA A 1 266 ? -7.389 10.707 9.326 1.00 97.62 266 ALA A O 1
ATOM 2082 N N . ARG A 1 267 ? -5.741 11.931 10.208 1.00 97.56 267 ARG A N 1
ATOM 2083 C CA . ARG A 1 267 ? -6.610 12.603 11.193 1.00 97.56 267 ARG A CA 1
ATOM 2084 C C . ARG A 1 267 ? -7.620 13.537 10.536 1.00 97.56 267 ARG A C 1
ATOM 2086 O O . ARG A 1 267 ? -8.751 13.636 11.014 1.00 97.56 267 ARG A O 1
ATOM 2093 N N . LEU A 1 268 ? -7.217 14.246 9.486 1.00 97.44 268 LEU A N 1
ATOM 2094 C CA . LEU A 1 268 ? -8.102 15.138 8.747 1.00 97.44 268 LEU A CA 1
ATOM 2095 C C . LEU A 1 268 ? -9.171 14.327 8.011 1.00 97.44 268 LEU A C 1
ATOM 2097 O O . LEU A 1 268 ? -10.353 14.647 8.128 1.00 97.44 268 LEU A O 1
ATOM 2101 N N . VAL A 1 269 ? -8.776 13.226 7.367 1.00 97.69 269 VAL A N 1
ATOM 2102 C CA . VAL A 1 269 ? -9.715 12.314 6.700 1.00 97.69 269 VAL A CA 1
ATOM 2103 C C . VAL A 1 269 ? -10.672 11.664 7.692 1.00 97.69 269 VAL A C 1
ATOM 2105 O O . VAL A 1 269 ? -11.880 11.702 7.477 1.00 97.69 269 VAL A O 1
ATOM 2108 N N . ARG A 1 270 ? -10.183 11.160 8.834 1.00 97.00 270 ARG A N 1
ATOM 2109 C CA . ARG A 1 270 ? -11.060 10.586 9.868 1.00 97.00 270 ARG A CA 1
ATOM 2110 C C . ARG A 1 270 ? -12.071 11.611 10.382 1.00 97.00 270 ARG A C 1
ATOM 2112 O O . ARG A 1 270 ? -13.248 11.304 10.496 1.00 97.00 270 ARG A O 1
ATOM 2119 N N . ASN A 1 271 ? -11.651 12.854 10.617 1.00 96.75 271 ASN A N 1
ATOM 2120 C CA . ASN A 1 271 ? -12.578 13.930 10.982 1.00 96.75 271 ASN A CA 1
ATOM 2121 C C . ASN A 1 271 ? -13.637 14.212 9.909 1.00 96.75 271 ASN A C 1
ATOM 2123 O O . ASN A 1 271 ? -14.717 14.676 10.255 1.00 96.75 271 ASN A O 1
ATOM 2127 N N . TRP A 1 272 ? -13.319 14.024 8.629 1.00 96.75 272 TRP A N 1
ATOM 2128 C CA . TRP A 1 272 ? -14.273 14.206 7.539 1.00 96.75 272 TRP A CA 1
ATOM 2129 C C . TRP A 1 272 ? -15.267 13.037 7.446 1.00 96.75 272 TRP A C 1
ATOM 2131 O O . TRP A 1 272 ? -16.455 13.291 7.256 1.00 96.75 272 TRP A O 1
ATOM 2141 N N . ILE A 1 273 ? -14.822 11.793 7.654 1.00 96.31 273 ILE A N 1
ATOM 2142 C CA . ILE A 1 273 ? -15.700 10.606 7.679 1.00 96.31 273 ILE A CA 1
ATOM 2143 C C . ILE A 1 273 ? -16.716 10.702 8.828 1.00 96.31 273 ILE A C 1
ATOM 2145 O O . ILE A 1 273 ? -17.903 10.478 8.624 1.00 96.31 273 ILE A O 1
ATOM 2149 N N . GLU A 1 274 ? -16.270 11.090 10.026 1.00 93.50 274 GLU A N 1
ATOM 2150 C CA . GLU A 1 274 ? -17.086 11.062 11.255 1.00 93.50 274 GLU A CA 1
ATOM 2151 C C . GLU A 1 274 ? -18.021 12.284 11.440 1.00 93.50 274 GLU A C 1
ATOM 2153 O O . GLU A 1 274 ? -18.596 12.467 12.517 1.00 93.50 274 GLU A O 1
ATOM 2158 N N . ARG A 1 275 ? -18.148 13.157 10.432 1.00 88.62 275 ARG A N 1
ATOM 2159 C CA . ARG A 1 275 ? -18.999 14.367 10.450 1.00 88.62 275 ARG A CA 1
ATOM 2160 C C . ARG A 1 275 ? -20.284 14.189 9.659 1.00 88.62 275 ARG A C 1
ATOM 2162 O O . ARG A 1 275 ? -21.340 14.557 10.215 1.00 88.62 275 ARG A O 1
#

Foldseek 3Di:
DDDDDPPPPPPPPQFQDAFEEAFLLFQPALDLQLGQDLVRNLVQQPDDDPNARLGQEYEWEWAQQPVVRATARHPDPVHDRPHHLLNSLLSLLQSLLVDLHRHPVRAAHEYEYEYEQANDPPRPHGDDPVSLLSSLVSLVSSVVNNVNSNVNNVGAYEYEYEYQQLVSVVSNCVDPSNVVCVPVPRYHYFYEYEQDPPVDPRGDDPVNNPDQGQAYEDELVPDDPVNLVVCVVSNHAYEYEDSDCDPSNVVSCRPSSGNHYHYSNSVVVSVVSVD

pLDDT: mean 92.41, std 11.51, range [40.75, 98.88]

Sequence (275 aa):
MRASILLLALVACERPSPRVICHNANCIAPSAERDDSLPVLDESLALTYGGLPLVDGVELDTFWFGAESRCLFAHDLDHDTSTSAVVAAQHVADHLASTDRPAWNGERFYVLVELKANVADPYDSFHTPEQRALHAECALDVLDTVLAGARARGHMITVGFLSSAPALLRELVARPRWSAYDSAPDLERMLIGDIFAPYSSVVPELSDYEVPLDGMEFHPDFMTRTREETYRALGLELFQWSFVMTPEAFDSLERWEPAFVLTNEARLVRNWIER

Radius of gyration: 19.32 Å; Cα contacts (8 Å, |Δi|>4): 560; chains: 1; bounding box: 85×42×43 Å